Protein AF-T1DIX3-F1 (afdb_monomer_lite)

Foldseek 3Di:
DVVVVVVVVVVVVVLVVLQVCLQPPPPDPLVVVLVVDDPADPLQSNLSSCVVVLVLLSSLCSCCWQVVHVVVLVVSLVVQADCPDPSNLCSLVSNLLQLQDQDPDRPGPPGHTDPNSNHRDPVSNLVSLQVPLLSHDVVSNVVRDDPPDDPVSNVNSVVVNVVNVVVVVVVVVVVVVVVVVVVVVVVVVVCVVVVDDDDQDQCDAAPPPRDHDDPPWDWDQDPVRGIHTDDD

Organism: Anopheles aquasalis (NCBI:txid42839)

Structure (mmCIF, N/CA/C/O backbone):
data_AF-T1DIX3-F1
#
_entry.id   AF-T1DIX3-F1
#
loop_
_atom_site.group_PDB
_atom_site.id
_atom_site.type_symbol
_atom_site.label_atom_id
_atom_site.label_alt_id
_atom_site.label_comp_id
_atom_site.label_asym_id
_atom_site.label_entity_id
_atom_site.label_seq_id
_atom_site.pdbx_PDB_ins_code
_atom_site.Cartn_x
_atom_site.Cartn_y
_atom_site.Cartn_z
_atom_site.occupancy
_atom_site.B_iso_or_equiv
_atom_site.auth_seq_id
_atom_site.auth_comp_id
_atom_site.auth_asym_id
_atom_site.auth_atom_id
_atom_site.pdbx_PDB_model_num
ATOM 1 N N . LEU A 1 1 ? 40.672 -9.241 -18.980 1.00 54.91 1 LEU A N 1
ATOM 2 C CA . LEU A 1 1 ? 39.492 -10.132 -18.912 1.00 54.91 1 LEU A CA 1
ATOM 3 C C . LEU A 1 1 ? 39.204 -10.562 -17.473 1.00 54.91 1 LEU A C 1
ATOM 5 O O . LEU A 1 1 ? 38.155 -10.174 -16.985 1.00 54.91 1 LEU A O 1
ATOM 9 N N . GLU A 1 2 ? 40.114 -11.235 -16.752 1.00 57.16 2 GLU A N 1
ATOM 10 C CA . GLU A 1 2 ? 39.921 -11.541 -15.308 1.00 57.16 2 GLU A CA 1
ATOM 11 C C . GLU A 1 2 ? 39.769 -10.274 -14.442 1.00 57.16 2 GLU A C 1
ATOM 13 O O . GLU A 1 2 ? 38.816 -10.150 -13.682 1.00 57.16 2 GLU A O 1
ATOM 18 N N . ASN A 1 3 ? 40.605 -9.261 -14.684 1.00 71.44 3 ASN A N 1
ATOM 19 C CA . ASN A 1 3 ? 40.577 -7.978 -13.964 1.00 71.44 3 ASN A CA 1
ATOM 20 C C . ASN A 1 3 ? 39.286 -7.145 -14.206 1.00 71.44 3 ASN A C 1
ATOM 22 O O . ASN A 1 3 ? 38.912 -6.315 -13.385 1.00 71.44 3 ASN A O 1
ATOM 26 N N . ASP A 1 4 ? 38.564 -7.365 -15.315 1.00 69.75 4 ASP A N 1
ATOM 27 C CA . ASP A 1 4 ? 37.295 -6.659 -15.587 1.00 69.75 4 ASP A CA 1
ATOM 28 C C . ASP A 1 4 ? 36.100 -7.348 -14.917 1.00 69.75 4 ASP A C 1
ATOM 30 O O . ASP A 1 4 ? 35.151 -6.685 -14.493 1.00 69.75 4 ASP A O 1
ATOM 34 N N . ALA A 1 5 ? 36.149 -8.677 -14.791 1.00 78.62 5 ALA A N 1
ATOM 35 C CA . ALA A 1 5 ? 35.141 -9.446 -14.072 1.00 78.62 5 ALA A CA 1
ATOM 36 C C . ALA A 1 5 ? 35.210 -9.176 -12.560 1.00 78.62 5 ALA A C 1
ATOM 38 O O . ALA A 1 5 ? 34.170 -8.966 -11.933 1.00 78.62 5 ALA A O 1
ATOM 39 N N . GLU A 1 6 ? 36.420 -9.094 -12.000 1.00 80.88 6 GLU A N 1
ATOM 40 C CA . GLU A 1 6 ? 36.645 -8.740 -10.593 1.00 80.88 6 GLU A CA 1
ATOM 41 C C . GLU A 1 6 ? 36.155 -7.322 -10.279 1.00 80.88 6 GLU A C 1
ATOM 43 O O . GLU A 1 6 ? 35.346 -7.142 -9.371 1.00 80.88 6 GLU A O 1
ATOM 48 N N . LYS A 1 7 ? 36.514 -6.323 -11.098 1.00 80.44 7 LYS A N 1
ATOM 49 C CA . LYS A 1 7 ? 36.013 -4.945 -10.935 1.00 80.44 7 LYS A CA 1
ATOM 50 C C . LYS A 1 7 ? 34.492 -4.846 -11.026 1.00 80.44 7 LYS A C 1
ATOM 52 O O . LYS A 1 7 ? 33.873 -4.086 -10.282 1.00 80.44 7 LYS A O 1
ATOM 57 N N . LYS A 1 8 ? 33.865 -5.607 -11.929 1.00 81.50 8 LYS A N 1
ATOM 58 C CA . LYS A 1 8 ? 32.401 -5.641 -12.059 1.00 81.50 8 LYS A CA 1
ATOM 59 C C . LYS A 1 8 ? 31.741 -6.264 -10.827 1.00 81.50 8 LYS A C 1
ATOM 61 O O . LYS A 1 8 ? 30.701 -5.772 -10.389 1.00 81.50 8 LYS A O 1
ATOM 66 N N . ALA A 1 9 ? 32.345 -7.307 -10.260 1.00 83.88 9 ALA A N 1
ATOM 67 C CA . ALA A 1 9 ? 31.878 -7.921 -9.023 1.00 83.88 9 ALA A CA 1
ATOM 68 C C . ALA A 1 9 ? 32.016 -6.956 -7.835 1.00 83.88 9 ALA A C 1
ATOM 70 O O . ALA A 1 9 ? 31.051 -6.749 -7.100 1.00 83.88 9 ALA A O 1
ATOM 71 N N . GLU A 1 10 ? 33.163 -6.290 -7.690 1.00 87.06 10 GLU A N 1
ATOM 72 C CA . GLU A 1 10 ? 33.381 -5.279 -6.649 1.00 87.06 10 GLU A CA 1
ATOM 73 C C . GLU A 1 10 ? 32.372 -4.129 -6.749 1.00 87.06 10 GLU A C 1
ATOM 75 O O . GLU A 1 10 ? 31.742 -3.773 -5.748 1.00 87.06 10 GLU A O 1
ATOM 80 N N . LEU A 1 11 ? 32.142 -3.602 -7.956 1.00 85.06 11 LEU A N 1
ATOM 81 C CA . LEU A 1 11 ? 31.156 -2.550 -8.202 1.00 85.06 11 LEU A CA 1
ATOM 82 C C . LEU A 1 11 ? 29.735 -2.994 -7.829 1.00 85.06 11 LEU A C 1
ATOM 84 O O . LEU A 1 11 ? 28.992 -2.220 -7.225 1.00 85.06 11 LEU A O 1
ATOM 88 N N . ALA A 1 12 ? 29.364 -4.241 -8.136 1.00 85.56 12 ALA A N 1
ATOM 89 C CA . ALA A 1 12 ? 28.075 -4.799 -7.737 1.00 85.56 12 ALA A CA 1
ATOM 90 C C . ALA A 1 12 ? 27.943 -4.853 -6.206 1.00 85.56 12 ALA A C 1
ATOM 92 O O . ALA A 1 12 ? 26.942 -4.381 -5.665 1.00 85.56 12 ALA A O 1
ATOM 93 N N . THR A 1 13 ? 28.977 -5.320 -5.493 1.00 90.69 13 THR A N 1
ATOM 94 C CA . THR A 1 13 ? 28.950 -5.345 -4.018 1.00 90.69 13 THR A CA 1
ATOM 95 C C . THR A 1 13 ? 28.861 -3.945 -3.407 1.00 90.69 13 THR A C 1
ATOM 97 O O . THR A 1 13 ? 28.185 -3.745 -2.395 1.00 90.69 13 THR A O 1
ATOM 100 N N . LEU A 1 14 ? 29.524 -2.954 -4.012 1.00 88.81 14 LEU A N 1
ATOM 101 C CA . LEU A 1 14 ? 29.473 -1.570 -3.553 1.00 88.81 14 LEU A CA 1
ATOM 102 C C . LEU A 1 14 ? 28.088 -0.962 -3.791 1.00 88.81 14 LEU A C 1
ATOM 104 O O . LEU A 1 14 ? 27.555 -0.292 -2.905 1.00 88.81 14 LEU A O 1
ATOM 108 N N . ASN A 1 15 ? 27.480 -1.245 -4.945 1.00 86.81 15 ASN A N 1
ATOM 109 C CA . ASN A 1 15 ? 26.123 -0.817 -5.258 1.00 86.81 15 ASN A CA 1
ATOM 110 C C . ASN A 1 15 ? 25.110 -1.427 -4.276 1.00 86.81 15 ASN A C 1
ATOM 112 O O . ASN A 1 15 ? 24.290 -0.710 -3.714 1.00 86.81 15 ASN A O 1
ATOM 116 N N . GLU A 1 16 ? 25.213 -2.718 -3.957 1.00 89.12 16 GLU A N 1
ATOM 117 C CA . GLU A 1 16 ? 24.353 -3.345 -2.944 1.00 89.12 16 GLU A CA 1
ATOM 118 C C . GLU A 1 16 ? 24.495 -2.698 -1.560 1.00 89.12 16 GLU A C 1
ATOM 120 O O . GLU A 1 16 ? 23.495 -2.444 -0.879 1.00 89.12 16 GLU A O 1
ATOM 125 N N . LYS A 1 17 ? 25.731 -2.391 -1.139 1.00 90.62 17 LYS A N 1
ATOM 126 C CA . LYS A 1 17 ? 25.990 -1.675 0.120 1.00 90.62 17 LYS A CA 1
ATOM 127 C C . LYS A 1 17 ? 25.346 -0.289 0.111 1.00 90.62 17 LYS A C 1
ATOM 129 O O . LYS A 1 17 ? 24.721 0.087 1.104 1.00 90.62 17 LYS A O 1
ATOM 134 N N . LEU A 1 18 ? 25.456 0.440 -1.000 1.00 89.00 18 LEU A N 1
ATOM 135 C CA . LEU A 1 18 ? 24.827 1.747 -1.181 1.00 89.00 18 LEU A CA 1
ATOM 136 C C . LEU A 1 18 ? 23.299 1.649 -1.096 1.00 89.00 18 LEU A C 1
ATOM 138 O O . LEU A 1 18 ? 22.682 2.379 -0.323 1.00 89.00 18 LEU A O 1
ATOM 142 N N . LEU A 1 19 ? 22.682 0.727 -1.836 1.00 88.69 19 LEU A N 1
ATOM 143 C CA . LEU A 1 19 ? 21.231 0.527 -1.831 1.00 88.69 19 LEU A CA 1
ATOM 144 C C . LEU A 1 19 ? 20.722 0.166 -0.433 1.00 88.69 19 LEU A C 1
ATOM 146 O O . LEU A 1 19 ? 19.738 0.740 0.040 1.00 88.69 19 LEU A O 1
ATOM 150 N N . ARG A 1 20 ? 21.426 -0.730 0.271 1.00 88.62 20 ARG A N 1
ATOM 151 C CA . ARG A 1 20 ? 21.114 -1.084 1.661 1.00 88.62 20 ARG A CA 1
ATOM 152 C C . ARG A 1 20 ? 21.203 0.131 2.578 1.00 88.62 20 ARG A C 1
ATOM 154 O O . ARG A 1 20 ? 20.302 0.356 3.382 1.00 88.62 20 ARG A O 1
ATOM 161 N N . PHE A 1 21 ? 22.255 0.933 2.443 1.00 88.81 21 PHE A N 1
ATOM 162 C CA . PHE A 1 21 ? 22.402 2.160 3.218 1.00 88.81 21 PHE A CA 1
ATOM 163 C C . PHE A 1 21 ? 21.248 3.137 2.959 1.00 88.81 21 PHE A C 1
ATOM 165 O O . PHE A 1 21 ? 20.665 3.649 3.913 1.00 88.81 21 PHE A O 1
ATOM 172 N N . LEU A 1 22 ? 20.866 3.358 1.699 1.00 86.81 22 LEU A N 1
ATOM 173 C CA . LEU A 1 22 ? 19.791 4.286 1.338 1.00 86.81 22 LEU A CA 1
ATOM 174 C C . LEU A 1 22 ? 18.418 3.848 1.862 1.00 86.81 22 LEU A C 1
ATOM 176 O O . LEU A 1 22 ? 17.630 4.713 2.257 1.00 86.81 22 LEU A O 1
ATOM 180 N N . LYS A 1 23 ? 18.156 2.533 1.904 1.00 85.00 23 LYS A N 1
ATOM 181 C CA . LYS A 1 23 ? 16.931 1.957 2.479 1.00 85.00 23 LYS A CA 1
ATOM 182 C C . LYS A 1 23 ? 16.890 2.076 4.007 1.00 85.00 23 LYS A C 1
ATOM 184 O O . LYS A 1 23 ? 15.857 2.439 4.557 1.00 85.00 23 LYS A O 1
ATOM 189 N N . THR A 1 24 ? 17.997 1.802 4.701 1.00 85.38 24 THR A N 1
ATOM 190 C CA . THR A 1 24 ? 18.004 1.714 6.176 1.00 85.38 24 THR A CA 1
ATOM 191 C C . THR A 1 24 ? 18.296 3.050 6.870 1.00 85.38 24 THR A C 1
ATOM 193 O O . THR A 1 24 ? 17.852 3.288 7.995 1.00 85.38 24 THR A O 1
ATOM 196 N N . SER A 1 25 ? 19.065 3.939 6.240 1.00 85.25 25 SER A N 1
ATOM 197 C CA . SER A 1 25 ? 19.581 5.143 6.896 1.00 85.25 25 SER A CA 1
ATOM 198 C C . SER A 1 25 ? 18.538 6.258 7.000 1.00 85.25 25 SER A C 1
ATOM 200 O O . SER A 1 25 ? 18.120 6.843 5.998 1.00 85.25 25 SER A O 1
ATOM 202 N N . LYS A 1 26 ? 18.190 6.630 8.237 1.00 76.19 26 LYS A N 1
ATOM 203 C CA . LYS A 1 26 ? 17.285 7.751 8.558 1.00 76.19 26 LYS A CA 1
ATOM 204 C C . LYS A 1 26 ? 17.979 9.120 8.620 1.00 76.19 26 LYS A C 1
ATOM 206 O O . LYS A 1 26 ? 17.309 10.141 8.571 1.00 76.19 26 LYS A O 1
ATOM 211 N N . HIS A 1 27 ? 19.310 9.151 8.681 1.00 73.06 27 HIS A N 1
ATOM 212 C CA . HIS A 1 27 ? 20.104 10.367 8.933 1.00 73.06 27 HIS A CA 1
ATOM 213 C C . HIS A 1 27 ? 20.474 11.147 7.661 1.00 73.06 27 HIS A C 1
ATOM 215 O O . HIS A 1 27 ? 21.235 12.107 7.702 1.00 73.06 27 HIS A O 1
ATOM 221 N N . CYS A 1 28 ? 19.962 10.716 6.512 1.00 70.19 28 CYS A N 1
ATOM 222 C CA . CYS A 1 28 ? 20.271 11.294 5.214 1.00 70.19 28 CYS A CA 1
ATOM 223 C C . CYS A 1 28 ? 19.120 12.194 4.749 1.00 70.19 28 CYS A C 1
ATOM 225 O O . CYS A 1 28 ? 17.994 11.716 4.583 1.00 70.19 28 CYS A O 1
ATOM 227 N N . HIS A 1 29 ? 19.404 13.483 4.526 1.00 80.75 29 HIS A N 1
ATOM 228 C CA . HIS A 1 29 ? 18.450 14.436 3.954 1.00 80.75 29 HIS A CA 1
ATOM 229 C C . HIS A 1 29 ? 18.204 14.101 2.478 1.00 80.75 29 HIS A C 1
ATOM 231 O O . HIS A 1 29 ? 18.974 14.497 1.604 1.00 80.75 29 HIS A O 1
ATOM 237 N N . ALA A 1 30 ? 17.124 13.364 2.209 1.00 83.12 30 ALA A N 1
ATOM 238 C CA . ALA A 1 30 ? 16.807 12.828 0.885 1.00 83.12 30 ALA A CA 1
ATOM 239 C C . ALA A 1 30 ? 16.704 13.908 -0.211 1.0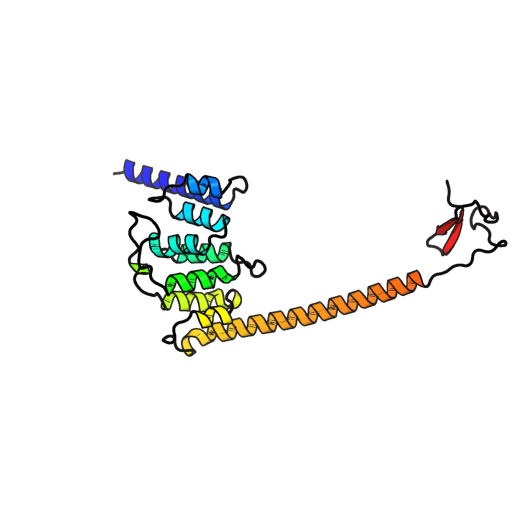0 83.12 30 ALA A C 1
ATOM 241 O O . ALA A 1 30 ? 17.081 13.649 -1.348 1.00 83.12 30 ALA A O 1
ATOM 242 N N . GLU A 1 31 ? 16.268 15.127 0.121 1.00 85.56 31 GLU A N 1
ATOM 243 C CA . GLU A 1 31 ? 16.188 16.236 -0.841 1.00 85.56 31 GLU A CA 1
ATOM 244 C C . GLU A 1 31 ? 17.563 16.706 -1.324 1.00 85.56 31 GLU A C 1
ATOM 246 O O . GLU A 1 31 ? 17.767 16.865 -2.526 1.00 85.56 31 GLU A O 1
ATOM 251 N N . LYS A 1 32 ? 18.517 16.881 -0.400 1.00 85.69 32 LYS A N 1
ATOM 252 C CA . LYS A 1 32 ? 19.888 17.298 -0.734 1.00 85.69 32 LYS A CA 1
ATOM 253 C C . LYS A 1 32 ? 20.591 16.223 -1.558 1.00 85.69 32 LYS A C 1
ATOM 255 O O . LYS A 1 32 ? 21.157 16.518 -2.603 1.00 85.69 32 LYS A O 1
ATOM 260 N N . LEU A 1 33 ? 20.455 14.967 -1.134 1.00 84.81 33 LEU A N 1
ATOM 261 C CA . LEU A 1 33 ? 21.037 13.821 -1.835 1.00 84.81 33 LEU A CA 1
ATOM 262 C C . LEU A 1 33 ? 20.487 13.660 -3.248 1.00 84.81 33 LEU A C 1
ATOM 264 O O . LEU A 1 33 ? 21.241 13.338 -4.156 1.00 84.81 33 LEU A O 1
ATOM 268 N N . LEU A 1 34 ? 19.187 13.896 -3.452 1.00 85.38 34 LEU A N 1
ATOM 269 C CA . LEU A 1 34 ? 18.595 13.836 -4.787 1.00 85.38 34 LEU A CA 1
ATOM 270 C C . LEU A 1 34 ? 19.170 14.912 -5.722 1.00 85.38 34 LEU A C 1
ATOM 272 O O . LEU A 1 34 ? 19.277 14.665 -6.923 1.00 85.38 34 LEU A O 1
ATOM 276 N N . GLY A 1 35 ? 19.514 16.085 -5.177 1.00 84.69 35 GLY A N 1
ATOM 277 C CA . 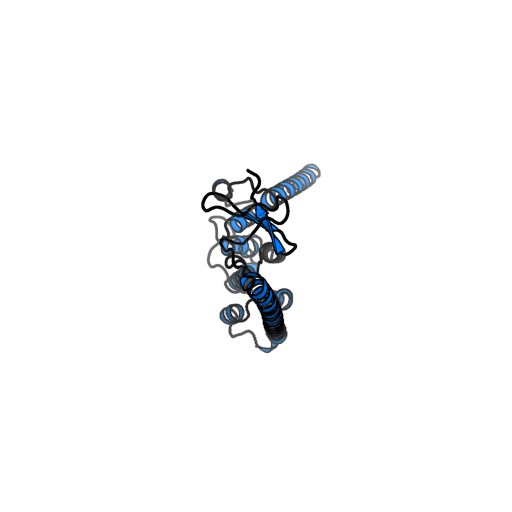GLY A 1 35 ? 20.144 17.178 -5.919 1.00 84.69 35 GLY A CA 1
ATOM 278 C C . GLY A 1 35 ? 21.577 16.868 -6.356 1.00 84.69 35 GLY A C 1
ATOM 279 O O . GLY A 1 35 ? 21.977 17.285 -7.438 1.00 84.69 35 GLY A O 1
ATOM 280 N N . GLU A 1 36 ? 22.320 16.107 -5.551 1.00 84.69 36 GLU A N 1
ATOM 281 C CA . GLU A 1 36 ? 23.698 15.686 -5.850 1.00 84.69 36 GLU A CA 1
ATOM 282 C C . GLU A 1 36 ? 23.769 14.409 -6.704 1.00 84.69 36 GLU A C 1
ATOM 284 O O . GLU A 1 36 ? 24.801 14.117 -7.308 1.00 84.69 36 GLU A O 1
ATOM 289 N N . PHE A 1 37 ? 22.682 13.634 -6.768 1.00 84.19 37 PHE A N 1
ATOM 290 C CA . PHE A 1 37 ? 22.651 12.369 -7.496 1.00 84.19 37 PHE A CA 1
ATOM 291 C C . PHE A 1 37 ? 22.661 12.569 -9.019 1.00 84.19 37 PHE A C 1
ATOM 293 O O . PHE A 1 37 ? 21.894 13.398 -9.526 1.00 84.19 37 PHE A O 1
ATOM 300 N N . PRO A 1 38 ? 23.429 11.755 -9.772 1.00 84.38 38 PRO A N 1
ATOM 301 C CA . PRO A 1 38 ? 23.447 11.827 -11.227 1.00 84.38 38 PRO A CA 1
ATOM 302 C C . PRO A 1 38 ? 22.065 11.542 -11.838 1.00 84.38 38 PRO A C 1
ATOM 304 O O . PRO A 1 38 ? 21.194 10.902 -11.234 1.00 84.38 38 PRO A O 1
ATOM 307 N N . TYR A 1 39 ? 21.872 12.047 -13.057 1.00 81.94 39 TYR A N 1
ATOM 308 C CA . TYR A 1 39 ? 20.668 11.834 -13.871 1.00 81.94 39 TYR A CA 1
ATOM 309 C C . TYR A 1 39 ? 20.862 10.761 -14.951 1.00 81.94 39 TYR A C 1
ATOM 311 O O . TYR A 1 39 ? 19.881 10.309 -15.532 1.00 81.94 39 TYR A O 1
ATOM 319 N N . THR A 1 40 ? 22.107 10.355 -15.202 1.00 81.88 40 THR A N 1
ATOM 320 C CA . THR A 1 40 ? 22.495 9.408 -16.258 1.00 81.88 40 THR A CA 1
ATOM 321 C C . THR A 1 40 ? 22.727 7.990 -15.745 1.00 81.88 40 THR A C 1
ATOM 323 O O . THR A 1 40 ? 22.645 7.056 -16.530 1.00 81.88 40 THR A O 1
ATOM 326 N N . ASP A 1 41 ? 22.979 7.824 -14.440 1.00 83.00 41 ASP A N 1
ATOM 327 C CA . ASP A 1 41 ? 23.387 6.560 -13.819 1.00 83.00 41 ASP A CA 1
ATOM 328 C C . ASP A 1 41 ? 22.713 6.348 -12.451 1.00 83.00 41 ASP A C 1
ATOM 330 O O . ASP A 1 41 ? 22.020 7.223 -11.927 1.00 83.00 41 ASP A O 1
ATOM 334 N N . LEU A 1 42 ? 22.936 5.174 -11.840 1.00 87.81 42 LEU A N 1
ATOM 335 C CA . LEU A 1 42 ? 22.468 4.817 -10.486 1.00 87.81 42 LEU A CA 1
ATOM 336 C C . LEU A 1 42 ? 20.951 4.995 -10.279 1.00 87.81 42 LEU A C 1
ATOM 338 O O . LEU A 1 42 ? 20.476 5.362 -9.199 1.00 87.81 42 LEU A O 1
ATOM 342 N N . PHE A 1 43 ? 20.177 4.690 -11.318 1.00 90.44 43 PHE A N 1
ATOM 343 C CA . PHE A 1 43 ? 18.726 4.863 -11.354 1.00 90.44 43 PHE A CA 1
ATOM 344 C C . PHE A 1 43 ? 17.988 4.188 -10.192 1.00 90.44 43 PHE A C 1
ATOM 346 O O . PHE A 1 43 ? 17.068 4.772 -9.627 1.00 90.44 43 PHE A O 1
ATOM 353 N N . GLU A 1 44 ? 18.414 2.993 -9.781 1.00 91.25 44 GLU A N 1
ATOM 354 C CA . GLU A 1 44 ? 17.795 2.271 -8.664 1.00 91.25 44 GLU A CA 1
ATOM 355 C C . GLU A 1 44 ? 17.943 3.024 -7.333 1.00 91.25 44 GLU A C 1
ATOM 357 O O . GLU A 1 44 ? 16.968 3.222 -6.607 1.00 91.25 44 GLU A O 1
ATOM 362 N N . ALA A 1 45 ? 19.144 3.523 -7.040 1.00 90.94 45 ALA A N 1
ATOM 363 C CA . ALA A 1 45 ? 19.392 4.338 -5.857 1.00 90.94 45 ALA A CA 1
ATOM 364 C C . ALA A 1 45 ? 18.584 5.647 -5.902 1.00 90.94 45 ALA A C 1
ATOM 366 O O . ALA A 1 45 ? 17.971 6.035 -4.904 1.00 90.94 45 ALA A O 1
ATOM 367 N N . ARG A 1 46 ? 18.497 6.285 -7.077 1.00 91.88 46 ARG A N 1
ATOM 368 C CA . ARG A 1 46 ? 17.666 7.478 -7.296 1.00 91.88 46 ARG A CA 1
ATOM 369 C C . ARG A 1 46 ? 16.180 7.204 -7.043 1.00 91.88 46 ARG A C 1
ATOM 371 O O . ARG A 1 46 ? 15.515 8.013 -6.394 1.00 91.88 46 ARG A O 1
ATOM 378 N N . ALA A 1 47 ? 15.664 6.067 -7.506 1.00 92.56 47 ALA A N 1
ATOM 379 C CA . ALA A 1 47 ? 14.279 5.659 -7.284 1.00 92.56 47 ALA A CA 1
ATOM 380 C C . ALA A 1 47 ? 13.978 5.454 -5.790 1.00 92.56 47 ALA A C 1
ATOM 382 O O . ALA A 1 47 ? 12.948 5.920 -5.302 1.00 92.56 47 ALA A O 1
ATOM 383 N N . ILE A 1 48 ? 14.906 4.856 -5.033 1.00 91.38 48 ILE A N 1
ATOM 384 C CA . ILE A 1 48 ? 14.780 4.709 -3.572 1.00 91.38 48 ILE A CA 1
ATOM 385 C C . ILE A 1 48 ? 14.714 6.079 -2.884 1.00 91.38 48 ILE A C 1
ATOM 387 O O . ILE A 1 48 ? 13.859 6.300 -2.024 1.00 91.38 48 ILE A O 1
ATOM 391 N N . ILE A 1 49 ? 15.575 7.025 -3.276 1.00 90.88 49 ILE A N 1
ATOM 392 C CA . ILE A 1 49 ? 15.574 8.387 -2.717 1.00 90.88 49 ILE A CA 1
ATOM 393 C C . ILE A 1 49 ? 14.249 9.101 -3.025 1.00 90.88 49 ILE A C 1
ATOM 395 O O . ILE A 1 49 ? 13.655 9.704 -2.131 1.00 90.88 49 ILE A O 1
ATOM 399 N N . LEU A 1 50 ? 13.749 9.002 -4.261 1.00 91.50 50 LEU A N 1
ATOM 400 C CA . LEU A 1 50 ? 12.443 9.549 -4.649 1.00 91.50 50 LEU A CA 1
ATOM 401 C C . LEU A 1 50 ? 11.300 8.929 -3.843 1.00 91.50 50 LEU A C 1
ATOM 403 O O . LEU A 1 50 ? 10.390 9.645 -3.425 1.00 91.50 50 LEU A O 1
ATOM 407 N N . GLY A 1 51 ? 11.372 7.626 -3.570 1.00 90.94 51 GLY A N 1
ATOM 408 C CA . GLY A 1 51 ? 10.395 6.937 -2.742 1.00 90.94 51 GLY A CA 1
ATOM 409 C C . GLY A 1 51 ? 10.344 7.449 -1.306 1.00 90.94 51 GLY A C 1
ATOM 410 O O . GLY A 1 51 ? 9.257 7.650 -0.774 1.00 90.94 51 GLY A O 1
ATOM 411 N N . ARG A 1 52 ? 11.500 7.765 -0.713 1.00 89.06 52 ARG A N 1
ATOM 412 C CA . ARG A 1 52 ? 11.579 8.394 0.618 1.00 89.06 52 ARG A CA 1
ATOM 413 C C . ARG A 1 52 ? 10.982 9.800 0.668 1.00 89.06 52 ARG A C 1
ATOM 415 O O . ARG A 1 52 ? 10.617 10.262 1.741 1.00 89.06 52 ARG A O 1
ATOM 422 N N . LEU A 1 53 ? 10.902 10.480 -0.473 1.00 89.94 53 LEU A N 1
ATOM 423 C CA . LEU A 1 53 ? 10.254 11.785 -0.619 1.00 89.94 53 LEU A CA 1
ATOM 424 C C . LEU A 1 53 ? 8.766 11.666 -0.989 1.00 89.94 53 LEU A C 1
ATOM 426 O O . LEU A 1 53 ? 8.181 12.651 -1.433 1.00 89.94 53 LEU A O 1
ATOM 430 N N . ALA A 1 54 ? 8.183 10.466 -0.889 1.00 90.25 54 ALA A N 1
ATOM 431 C CA . ALA A 1 54 ? 6.825 10.143 -1.331 1.00 90.25 54 ALA A CA 1
ATOM 432 C C . ALA A 1 54 ? 6.544 10.478 -2.814 1.00 90.25 54 ALA A C 1
ATOM 434 O O . ALA A 1 54 ? 5.399 10.611 -3.243 1.00 90.25 54 ALA A O 1
ATOM 435 N N . LYS A 1 55 ? 7.590 10.582 -3.647 1.00 93.12 55 LYS A N 1
ATOM 436 C CA . LYS A 1 55 ? 7.477 10.793 -5.101 1.00 93.12 55 LYS A CA 1
ATOM 437 C C . LYS A 1 55 ? 7.358 9.443 -5.814 1.00 93.12 55 LYS A C 1
ATOM 439 O O . LYS A 1 55 ? 8.179 9.114 -6.673 1.00 93.12 55 LYS A O 1
ATOM 444 N N . HIS A 1 56 ? 6.345 8.663 -5.431 1.00 94.56 56 HIS A N 1
ATOM 445 C CA . HIS A 1 56 ? 6.147 7.270 -5.853 1.00 94.56 56 HIS A CA 1
ATOM 446 C C . HIS A 1 56 ? 6.031 7.115 -7.368 1.00 94.56 56 HIS A C 1
ATOM 448 O O . HIS A 1 56 ? 6.668 6.238 -7.940 1.00 94.56 56 HIS A O 1
ATOM 454 N N . GLU A 1 57 ? 5.294 8.008 -8.030 1.00 93.44 57 GLU A N 1
ATOM 455 C CA . GLU A 1 57 ? 5.134 7.997 -9.487 1.00 93.44 57 GLU A CA 1
ATOM 456 C C . GLU A 1 57 ? 6.485 8.075 -10.209 1.00 93.44 57 GLU A C 1
ATOM 458 O O . GLU A 1 57 ? 6.773 7.265 -11.085 1.00 93.44 57 GLU A O 1
ATOM 463 N N . LYS A 1 58 ? 7.366 8.989 -9.784 1.00 92.94 58 LYS A N 1
ATOM 464 C CA . LYS A 1 58 ? 8.701 9.144 -10.380 1.00 92.94 58 LYS A CA 1
ATOM 465 C C . LYS A 1 58 ? 9.603 7.951 -10.075 1.00 92.94 58 LYS A C 1
ATOM 467 O O . LYS A 1 58 ? 10.360 7.531 -10.943 1.00 92.94 58 LYS A O 1
ATOM 472 N N . ALA A 1 59 ? 9.533 7.407 -8.860 1.00 94.69 59 ALA A N 1
ATOM 473 C CA . ALA A 1 59 ? 10.298 6.220 -8.486 1.00 94.69 59 ALA A CA 1
ATOM 474 C C . ALA A 1 59 ? 9.895 5.003 -9.338 1.00 94.69 59 ALA A C 1
ATOM 476 O O . ALA A 1 59 ? 10.750 4.343 -9.925 1.00 94.69 59 ALA A O 1
ATOM 477 N N . LEU A 1 60 ? 8.592 4.752 -9.467 1.00 95.19 60 LEU A N 1
ATOM 478 C CA . LEU A 1 60 ? 8.041 3.664 -10.275 1.00 95.19 60 LEU A CA 1
ATOM 479 C C . LEU A 1 60 ? 8.306 3.862 -11.772 1.00 95.19 60 LEU A C 1
ATOM 481 O O . LEU A 1 60 ? 8.637 2.899 -12.460 1.00 95.19 60 LEU A O 1
ATOM 485 N N . ALA A 1 61 ? 8.244 5.102 -12.267 1.00 93.44 61 ALA A N 1
ATOM 486 C CA . ALA A 1 61 ? 8.605 5.424 -13.644 1.00 93.44 61 ALA A CA 1
ATOM 487 C C . ALA A 1 61 ? 10.062 5.048 -13.940 1.00 93.44 61 ALA A C 1
ATOM 489 O O . ALA A 1 61 ? 10.336 4.477 -14.987 1.00 93.44 61 ALA A O 1
ATOM 490 N N . ILE A 1 62 ? 10.994 5.263 -13.008 1.00 93.06 62 ILE A N 1
ATOM 491 C CA . ILE A 1 62 ? 12.384 4.819 -13.185 1.00 93.06 62 ILE A CA 1
ATOM 492 C C . ILE A 1 62 ? 12.474 3.289 -13.301 1.00 93.06 62 ILE A C 1
ATOM 494 O O . ILE A 1 62 ? 13.119 2.786 -14.223 1.00 93.06 62 ILE A O 1
ATOM 498 N N . PHE A 1 63 ? 11.813 2.543 -12.411 1.00 94.38 63 PHE A N 1
ATOM 499 C CA . PHE A 1 63 ? 11.841 1.075 -12.448 1.00 94.38 63 PHE A CA 1
ATOM 500 C C . PHE A 1 63 ? 11.238 0.503 -13.738 1.00 94.38 63 PHE A C 1
ATOM 502 O O . PHE A 1 63 ? 11.794 -0.422 -14.327 1.00 94.38 63 PHE A O 1
ATOM 509 N N . VAL A 1 64 ? 10.129 1.076 -14.206 1.00 93.94 64 VAL A N 1
ATOM 510 C CA . VAL A 1 64 ? 9.388 0.577 -15.372 1.00 93.94 64 VAL A CA 1
ATOM 511 C C . VAL A 1 64 ? 9.968 1.094 -16.689 1.00 93.94 64 VAL A C 1
ATOM 513 O O . VAL A 1 64 ? 10.191 0.313 -17.611 1.00 93.94 64 VAL A O 1
ATOM 516 N N . GLN A 1 65 ? 10.200 2.403 -16.793 1.00 92.50 65 GLN A N 1
ATOM 517 C CA . GLN A 1 65 ? 10.501 3.082 -18.055 1.00 92.50 65 GLN A CA 1
ATOM 518 C C . GLN A 1 65 ? 11.996 3.120 -18.377 1.00 92.50 65 GLN A C 1
ATOM 520 O O . GLN A 1 65 ? 12.351 3.105 -19.551 1.00 92.50 65 GLN A O 1
ATOM 525 N N . ILE A 1 66 ? 12.870 3.156 -17.364 1.00 90.88 66 ILE A N 1
ATOM 526 C CA . ILE A 1 66 ? 14.330 3.183 -17.562 1.00 90.88 66 ILE A CA 1
ATOM 527 C C . ILE A 1 66 ? 14.921 1.788 -17.362 1.00 90.88 66 ILE A C 1
ATOM 529 O O . ILE A 1 66 ? 15.609 1.274 -18.238 1.00 90.88 66 ILE A O 1
ATOM 533 N N . LEU A 1 67 ? 14.647 1.161 -16.213 1.00 91.06 67 LEU A N 1
ATOM 534 C CA . LEU A 1 67 ? 15.244 -0.132 -15.866 1.00 91.06 67 LEU A CA 1
ATOM 535 C C . LEU A 1 67 ? 14.531 -1.321 -16.525 1.00 91.06 67 LEU A C 1
ATOM 537 O O . LEU A 1 67 ? 15.154 -2.358 -16.728 1.00 91.06 67 LEU A O 1
ATOM 541 N N . GLY A 1 68 ? 13.239 -1.193 -16.850 1.00 90.62 68 GLY A N 1
ATOM 542 C CA . GLY A 1 68 ? 12.442 -2.295 -17.399 1.00 90.62 68 GLY A CA 1
ATOM 543 C C . GLY A 1 68 ? 12.256 -3.477 -16.437 1.00 90.62 68 GLY A C 1
ATOM 544 O O . GLY A 1 68 ? 11.919 -4.578 -16.882 1.00 90.62 68 GLY A O 1
ATOM 545 N N . ASP A 1 69 ? 12.488 -3.255 -15.139 1.00 93.19 69 ASP A N 1
ATOM 546 C CA . ASP A 1 69 ? 12.496 -4.271 -14.087 1.00 93.19 69 ASP A CA 1
ATOM 547 C C . ASP A 1 69 ? 11.210 -4.167 -13.258 1.00 93.19 69 ASP A C 1
ATOM 549 O O . ASP A 1 69 ? 11.086 -3.390 -12.305 1.00 93.19 69 ASP A O 1
ATOM 553 N N . TYR A 1 70 ? 10.211 -4.941 -13.676 1.00 93.38 70 TYR A N 1
ATOM 554 C CA . TYR A 1 70 ? 8.899 -4.955 -13.037 1.00 93.38 70 TYR A CA 1
ATOM 555 C C . TYR A 1 70 ? 8.920 -5.638 -11.673 1.00 93.38 70 TYR A C 1
ATOM 557 O O . TYR A 1 70 ? 8.117 -5.290 -10.810 1.00 93.38 70 TYR A O 1
ATOM 565 N N . ASP A 1 71 ? 9.845 -6.569 -11.454 1.00 93.88 71 ASP A N 1
ATOM 566 C CA . ASP A 1 71 ? 9.941 -7.294 -10.193 1.00 93.88 71 ASP A CA 1
ATOM 567 C C . ASP A 1 71 ? 10.477 -6.363 -9.098 1.00 93.88 71 ASP A C 1
ATOM 569 O O . ASP A 1 71 ? 9.933 -6.327 -7.992 1.00 93.88 71 ASP A O 1
ATOM 573 N N . LYS A 1 72 ? 11.446 -5.494 -9.423 1.00 93.56 72 LYS A N 1
ATOM 574 C CA . LYS A 1 72 ? 11.863 -4.408 -8.519 1.00 93.56 72 LYS A CA 1
ATOM 575 C C . LYS A 1 72 ? 10.766 -3.375 -8.283 1.00 93.56 72 LYS A C 1
ATOM 577 O O . LYS A 1 72 ? 10.625 -2.903 -7.154 1.00 93.56 72 LYS A O 1
ATOM 582 N N . ALA A 1 73 ? 9.974 -3.037 -9.303 1.00 95.62 73 ALA A N 1
ATOM 583 C CA . ALA A 1 73 ? 8.824 -2.148 -9.128 1.00 95.62 73 ALA A CA 1
ATOM 584 C C . ALA A 1 73 ? 7.791 -2.743 -8.151 1.00 95.62 73 ALA A C 1
ATOM 586 O O . ALA A 1 73 ? 7.286 -2.038 -7.278 1.00 95.62 73 ALA A O 1
ATOM 587 N N . LEU A 1 74 ? 7.528 -4.052 -8.238 1.00 95.50 74 LEU A N 1
ATOM 588 C CA . LEU A 1 74 ? 6.647 -4.757 -7.305 1.00 95.50 74 LEU A CA 1
ATOM 589 C C . LEU A 1 74 ? 7.235 -4.870 -5.903 1.00 95.50 74 LEU A C 1
ATOM 591 O O . LEU A 1 74 ? 6.512 -4.682 -4.926 1.00 95.50 74 LEU A O 1
ATOM 595 N N . ALA A 1 75 ? 8.533 -5.151 -5.781 1.00 95.06 75 ALA A N 1
ATOM 596 C CA . ALA A 1 75 ? 9.215 -5.146 -4.491 1.00 95.06 75 ALA A CA 1
ATOM 597 C C . ALA A 1 75 ? 9.087 -3.770 -3.821 1.00 95.06 75 ALA A C 1
ATOM 599 O O . ALA A 1 75 ? 8.735 -3.680 -2.649 1.00 95.06 75 ALA A O 1
ATOM 600 N N . TYR A 1 76 ? 9.255 -2.694 -4.592 1.00 95.06 76 TYR A N 1
ATOM 601 C CA . TYR A 1 76 ? 9.042 -1.333 -4.117 1.00 95.06 76 TYR A CA 1
ATOM 602 C C . TYR A 1 76 ? 7.598 -1.087 -3.644 1.00 95.06 76 TYR A C 1
ATOM 604 O O . TYR A 1 76 ? 7.402 -0.533 -2.560 1.00 95.06 76 TYR A O 1
ATOM 612 N N . CYS A 1 77 ? 6.585 -1.514 -4.407 1.00 95.81 77 CYS A N 1
ATOM 613 C CA . CYS A 1 77 ? 5.186 -1.417 -3.979 1.00 95.81 77 CYS A CA 1
ATOM 614 C C . CYS A 1 77 ? 4.917 -2.222 -2.700 1.00 95.81 77 CYS A C 1
ATOM 616 O O . CYS A 1 77 ? 4.195 -1.745 -1.832 1.00 95.81 77 CYS A O 1
ATOM 618 N N . ASN A 1 78 ? 5.499 -3.414 -2.553 1.00 94.81 78 ASN A N 1
ATOM 619 C CA . ASN A 1 78 ? 5.349 -4.237 -1.351 1.00 94.81 78 ASN A CA 1
ATOM 620 C C . ASN A 1 78 ? 5.990 -3.597 -0.116 1.00 94.81 78 ASN A C 1
ATOM 622 O O . ASN A 1 78 ? 5.365 -3.611 0.941 1.00 94.81 78 ASN A O 1
ATOM 626 N N . ASP A 1 79 ? 7.185 -3.022 -0.265 1.00 93.06 79 ASP A N 1
ATOM 627 C CA . ASP A 1 79 ? 7.912 -2.352 0.819 1.00 93.06 79 ASP A CA 1
ATOM 628 C C . ASP A 1 79 ? 7.238 -1.036 1.244 1.00 93.06 79 ASP A C 1
ATOM 630 O O . ASP A 1 79 ? 7.356 -0.621 2.395 1.00 93.06 79 ASP A O 1
ATOM 634 N N . THR A 1 80 ? 6.568 -0.358 0.307 1.00 93.25 80 THR A N 1
ATOM 635 C CA . THR A 1 80 ? 6.019 0.991 0.522 1.00 93.25 80 THR A CA 1
ATOM 636 C C . THR A 1 80 ? 4.538 0.985 0.889 1.00 93.25 80 THR A C 1
ATOM 638 O O . THR A 1 80 ? 4.089 1.916 1.542 1.00 93.25 80 THR A O 1
ATOM 641 N N . TYR A 1 81 ? 3.768 -0.014 0.453 1.00 95.44 81 TYR A N 1
ATOM 642 C CA . TYR A 1 81 ? 2.318 -0.033 0.640 1.00 95.44 81 TYR A CA 1
ATOM 643 C C . TYR A 1 81 ? 1.920 -0.035 2.117 1.00 95.44 81 TYR A C 1
ATOM 645 O O . TYR A 1 81 ? 2.299 -0.928 2.876 1.00 95.44 81 TYR A O 1
ATOM 653 N N . ASP A 1 82 ? 1.056 0.910 2.469 1.00 93.19 82 ASP A N 1
ATOM 654 C CA . ASP A 1 82 ? 0.374 0.978 3.753 1.00 93.19 82 ASP A CA 1
ATOM 655 C C . ASP A 1 82 ? -1.076 1.418 3.508 1.00 93.19 82 ASP A C 1
ATOM 657 O O . ASP A 1 82 ? -1.340 2.393 2.805 1.00 93.19 82 ASP A O 1
ATOM 661 N N . GLU A 1 83 ? -2.025 0.666 4.060 1.00 89.25 83 GLU A N 1
ATOM 662 C CA . GLU A 1 83 ? -3.458 0.928 3.916 1.00 89.25 83 GLU A CA 1
ATOM 663 C C . GLU A 1 83 ? -3.920 2.150 4.727 1.00 89.25 83 GLU A C 1
ATOM 665 O O . GLU A 1 83 ? -4.948 2.752 4.410 1.00 89.25 83 GLU A O 1
ATOM 670 N N . HIS A 1 84 ? -3.189 2.509 5.784 1.00 88.50 84 HIS A N 1
ATOM 671 C CA . HIS A 1 84 ? -3.539 3.606 6.685 1.00 88.50 84 HIS A CA 1
ATOM 672 C C . HIS A 1 84 ? -2.914 4.943 6.280 1.00 88.50 84 HIS A C 1
ATOM 674 O O . HIS A 1 84 ? -3.397 5.986 6.723 1.00 88.50 84 HIS A O 1
ATOM 680 N N . GLU A 1 85 ? -1.901 4.925 5.413 1.00 91.06 85 GLU A N 1
ATOM 681 C CA . GLU A 1 85 ? -1.210 6.120 4.933 1.00 91.06 85 GLU A CA 1
ATOM 682 C C . GLU A 1 85 ? -1.703 6.521 3.529 1.00 91.06 85 GLU A C 1
ATOM 684 O O . GLU A 1 85 ? -1.425 5.820 2.549 1.00 91.06 85 GLU A O 1
ATOM 689 N N . PRO A 1 86 ? -2.384 7.675 3.372 1.00 87.31 86 PRO A N 1
ATOM 690 C CA . PRO A 1 86 ? -2.948 8.107 2.087 1.00 87.31 86 PRO A CA 1
ATOM 691 C C . PRO A 1 86 ? -1.921 8.269 0.959 1.00 87.31 86 PRO A C 1
ATOM 693 O O . PRO A 1 86 ? -2.258 8.160 -0.216 1.00 87.31 86 PRO A O 1
ATOM 696 N N . LEU A 1 87 ? -0.661 8.548 1.302 1.00 88.12 87 LEU A N 1
ATOM 697 C CA . LEU A 1 87 ? 0.434 8.685 0.334 1.00 88.12 87 LEU A CA 1
ATOM 698 C C . LEU A 1 87 ? 0.904 7.330 -0.216 1.00 88.12 87 LEU A C 1
ATOM 700 O O . LEU A 1 87 ? 1.519 7.278 -1.280 1.00 88.12 87 LEU A O 1
ATOM 704 N N . HIS A 1 88 ? 0.623 6.241 0.500 1.00 89.94 88 HIS A N 1
ATOM 705 C CA . HIS A 1 88 ? 1.185 4.918 0.250 1.00 89.94 88 HIS A CA 1
ATOM 706 C C . HIS A 1 88 ? 0.137 3.875 -0.162 1.00 89.94 88 HIS A C 1
ATOM 708 O O . HIS A 1 88 ? 0.498 2.848 -0.737 1.00 89.94 88 HIS A O 1
ATOM 714 N N . CYS A 1 89 ? -1.153 4.139 0.054 1.00 89.50 89 CYS A N 1
ATOM 715 C CA . CYS A 1 89 ? -2.223 3.193 -0.266 1.00 89.50 89 CYS A CA 1
ATOM 716 C C . CYS A 1 89 ? -2.429 2.975 -1.779 1.00 89.50 89 CYS A C 1
ATOM 718 O O . CYS A 1 89 ? -2.863 1.904 -2.193 1.00 89.50 89 CYS A O 1
ATOM 720 N N . ASP A 1 90 ? -2.062 3.948 -2.622 1.00 91.75 90 ASP A N 1
ATOM 721 C CA . ASP A 1 90 ? -2.300 3.909 -4.075 1.00 91.75 90 ASP A CA 1
ATOM 722 C C . ASP A 1 90 ? -1.055 3.533 -4.908 1.00 91.75 90 ASP A C 1
ATOM 724 O O . ASP A 1 90 ? -1.047 3.678 -6.137 1.00 91.75 90 ASP A O 1
ATOM 728 N N . VAL A 1 91 ? 0.018 3.024 -4.287 1.00 95.62 91 VAL A N 1
ATOM 729 C CA . VAL A 1 91 ? 1.274 2.704 -5.003 1.00 95.62 91 VAL A CA 1
ATOM 730 C C . VAL A 1 91 ? 1.094 1.648 -6.098 1.00 95.62 91 VAL A C 1
ATOM 732 O O . VAL A 1 91 ? 1.676 1.787 -7.173 1.00 95.62 91 VAL A O 1
ATOM 735 N N . TYR A 1 92 ? 0.248 0.634 -5.883 1.00 96.25 92 TYR A N 1
ATOM 736 C CA . TYR A 1 92 ? -0.059 -0.377 -6.905 1.00 96.25 92 TYR A CA 1
ATOM 737 C C . TYR A 1 92 ? -0.852 0.209 -8.072 1.00 96.25 92 TYR A C 1
ATOM 739 O O . TYR A 1 92 ? -0.538 -0.056 -9.229 1.00 96.25 92 TYR A O 1
ATOM 747 N N . VAL A 1 93 ? -1.842 1.054 -7.779 1.00 95.62 93 VAL A N 1
ATOM 748 C CA . VAL A 1 93 ? -2.639 1.749 -8.801 1.00 95.62 93 VAL A CA 1
ATOM 749 C C . VAL A 1 93 ? -1.739 2.676 -9.620 1.00 95.62 93 VAL A C 1
ATOM 751 O O . VAL A 1 93 ? -1.867 2.756 -10.839 1.00 95.62 93 VAL A O 1
ATOM 754 N N . THR A 1 94 ? -0.776 3.330 -8.970 1.00 95.44 94 THR A N 1
ATOM 755 C CA . THR A 1 94 ? 0.235 4.164 -9.632 1.00 95.44 94 THR A CA 1
ATOM 756 C C . THR A 1 94 ? 1.113 3.335 -10.572 1.00 95.44 94 THR A C 1
ATOM 758 O O . THR A 1 94 ? 1.300 3.722 -11.723 1.00 95.44 94 THR A O 1
ATOM 761 N N . LEU A 1 95 ? 1.591 2.165 -10.133 1.00 96.38 95 LEU A N 1
ATOM 762 C CA . LEU A 1 95 ? 2.340 1.240 -10.990 1.00 96.38 95 LEU A CA 1
ATOM 763 C C . LEU A 1 95 ? 1.503 0.785 -12.195 1.00 96.38 95 LEU A C 1
ATOM 765 O O . LEU A 1 95 ? 1.981 0.828 -13.327 1.00 96.38 95 LEU A O 1
ATOM 769 N N . MET A 1 96 ? 0.239 0.412 -11.978 1.00 95.88 96 MET A N 1
ATOM 770 C CA . MET A 1 96 ? -0.672 0.026 -13.058 1.00 95.88 96 MET A CA 1
ATOM 771 C C . MET A 1 96 ? -0.863 1.155 -14.078 1.00 95.88 96 MET A C 1
ATOM 773 O O . MET A 1 96 ? -0.778 0.904 -15.277 1.00 95.88 96 MET A O 1
ATOM 777 N N . LYS A 1 97 ? -1.056 2.405 -13.632 1.00 95.00 97 LYS A N 1
ATOM 778 C CA . LYS A 1 97 ? -1.161 3.569 -14.532 1.00 95.00 97 LYS A CA 1
ATOM 779 C C . LYS A 1 97 ? 0.076 3.719 -15.416 1.00 95.00 97 LYS A C 1
ATOM 781 O O . LYS A 1 97 ? -0.067 3.940 -16.616 1.00 95.00 97 LYS A O 1
ATOM 786 N N . ILE A 1 98 ? 1.270 3.566 -14.841 1.00 94.12 98 ILE A N 1
ATOM 787 C CA . ILE A 1 98 ? 2.544 3.667 -15.570 1.00 94.12 98 ILE A CA 1
ATOM 788 C C . ILE A 1 98 ? 2.684 2.530 -16.594 1.00 94.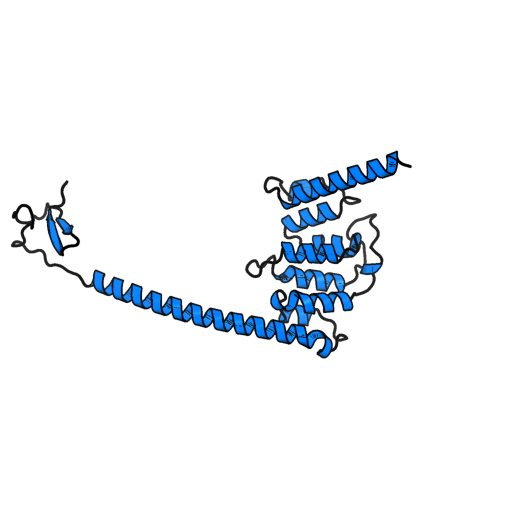12 98 ILE A C 1
ATOM 790 O O . ILE A 1 98 ? 3.161 2.764 -17.699 1.00 94.12 98 ILE A O 1
ATOM 794 N N . LEU A 1 99 ? 2.243 1.314 -16.260 1.00 94.06 99 LEU A N 1
ATOM 795 C CA . LEU A 1 99 ? 2.270 0.167 -17.178 1.00 94.06 99 LEU A CA 1
ATOM 796 C C . LEU A 1 99 ? 1.251 0.280 -18.322 1.00 94.06 99 LEU A C 1
ATOM 798 O O . LEU A 1 99 ? 1.481 -0.266 -19.398 1.00 94.06 99 LEU A O 1
ATOM 802 N N . LEU A 1 100 ? 0.127 0.962 -18.093 1.00 93.00 100 LEU A N 1
ATOM 803 C CA . LEU A 1 100 ? -0.922 1.182 -19.095 1.00 93.00 100 LEU A CA 1
ATOM 804 C C . LEU A 1 100 ? -0.666 2.415 -19.972 1.00 93.00 100 LEU A C 1
ATOM 806 O O . LEU A 1 100 ? -1.200 2.491 -21.077 1.00 93.00 100 LEU A O 1
ATOM 810 N N . THR A 1 101 ? 0.141 3.364 -19.492 1.00 90.88 101 THR A N 1
ATOM 811 C CA . THR A 1 101 ? 0.391 4.652 -20.153 1.00 90.88 101 THR A CA 1
ATOM 812 C C . THR A 1 101 ? 1.853 4.733 -20.598 1.00 90.88 101 THR A C 1
ATOM 814 O O . THR A 1 101 ? 2.704 5.170 -19.816 1.00 90.88 101 THR A O 1
ATOM 817 N N . PRO A 1 102 ? 2.182 4.309 -21.832 1.00 86.44 102 PRO A N 1
ATOM 818 C CA . PRO A 1 102 ? 3.554 4.349 -22.320 1.00 86.44 102 PRO A CA 1
ATOM 819 C C . PRO A 1 102 ? 4.062 5.802 -22.380 1.00 86.44 102 PRO A C 1
ATOM 821 O O . PRO A 1 102 ? 3.326 6.696 -22.815 1.00 86.44 102 PRO A O 1
ATOM 824 N N . PRO A 1 103 ? 5.305 6.076 -21.947 1.00 85.75 103 PRO A N 1
ATOM 825 C CA . PRO A 1 103 ? 5.861 7.423 -21.957 1.00 85.75 103 PRO A CA 1
ATOM 826 C C . PRO A 1 103 ? 6.134 7.908 -23.385 1.00 85.75 103 PRO A C 1
ATOM 828 O O . PRO A 1 103 ? 6.711 7.196 -24.202 1.00 85.75 103 PRO A O 1
ATOM 831 N N . THR A 1 104 ? 5.775 9.160 -23.674 1.00 77.75 104 THR A N 1
ATOM 832 C CA . THR A 1 104 ? 6.077 9.814 -24.963 1.00 77.75 104 THR A CA 1
ATOM 833 C C . THR A 1 104 ? 7.521 10.324 -25.039 1.00 77.75 104 THR A C 1
ATOM 835 O O . THR A 1 104 ? 8.075 10.461 -26.125 1.00 77.75 104 THR A O 1
ATOM 838 N N . ALA A 1 105 ? 8.137 10.605 -23.889 1.00 79.25 105 ALA A N 1
ATOM 839 C CA . ALA A 1 105 ? 9.503 11.102 -23.770 1.00 79.25 105 ALA A CA 1
ATOM 840 C C . ALA A 1 105 ? 10.178 10.496 -22.528 1.00 79.25 105 ALA A C 1
ATOM 842 O O . ALA A 1 105 ? 9.481 10.170 -21.561 1.00 79.25 105 ALA A O 1
ATOM 843 N N . PRO A 1 106 ? 11.514 10.342 -22.527 1.00 76.88 106 PRO A N 1
ATOM 844 C CA . PRO A 1 106 ? 12.226 9.868 -21.352 1.00 76.88 106 PRO A CA 1
ATOM 845 C C . PRO A 1 106 ? 12.101 10.864 -20.188 1.00 76.88 106 PRO A C 1
ATOM 847 O O . PRO A 1 106 ? 12.068 12.077 -20.407 1.00 76.88 106 PRO A O 1
ATOM 850 N N . PRO A 1 107 ? 12.069 10.378 -18.935 1.00 73.50 107 PRO A N 1
ATOM 851 C CA . PRO A 1 107 ? 11.970 11.236 -17.752 1.00 73.50 107 PRO A CA 1
ATOM 852 C C . PRO A 1 107 ? 13.208 12.124 -17.529 1.00 73.50 107 PRO A C 1
ATOM 854 O O . PRO A 1 107 ? 13.127 13.096 -16.777 1.00 73.50 107 PRO A O 1
ATOM 857 N N . TYR A 1 108 ? 14.339 11.801 -18.166 1.00 79.62 108 TYR A N 1
ATOM 858 C CA . TYR A 1 108 ? 15.602 12.536 -18.092 1.00 79.62 108 TYR A CA 1
ATOM 859 C C . TYR A 1 108 ? 16.186 12.738 -19.496 1.00 79.62 108 TYR A C 1
ATOM 861 O O . TYR A 1 108 ? 16.033 11.871 -20.359 1.00 79.62 108 TYR A O 1
ATOM 869 N N . SER A 1 109 ? 16.852 13.876 -19.724 1.00 73.62 109 SER A N 1
ATOM 870 C CA . SER A 1 109 ? 17.604 14.124 -20.959 1.00 73.62 109 SER A CA 1
ATOM 871 C C . SER A 1 109 ? 18.728 13.095 -21.100 1.00 73.62 109 SER A C 1
ATOM 873 O O . SER A 1 109 ? 19.330 12.699 -20.105 1.00 73.62 109 SER A O 1
ATOM 875 N N . ASP A 1 110 ? 18.985 12.648 -22.329 1.00 76.81 110 ASP A N 1
ATOM 876 C CA . ASP A 1 110 ? 20.069 11.714 -22.679 1.00 76.81 110 ASP A CA 1
ATOM 877 C C . ASP A 1 110 ? 19.933 10.277 -22.138 1.00 76.81 110 ASP A C 1
ATOM 879 O O . ASP A 1 110 ? 20.849 9.468 -22.281 1.00 76.81 110 ASP A O 1
ATOM 883 N N . VAL A 1 111 ? 18.771 9.914 -21.583 1.00 82.31 111 VAL A N 1
ATOM 884 C CA . VAL A 1 111 ? 18.460 8.540 -21.159 1.00 82.31 111 VAL A CA 1
ATOM 885 C C . VAL A 1 111 ? 17.477 7.902 -22.135 1.00 82.31 111 VAL A C 1
ATOM 887 O O . VAL A 1 111 ? 16.427 8.465 -22.439 1.00 82.31 111 VAL A O 1
ATOM 890 N N . GLN A 1 112 ? 17.803 6.707 -22.629 1.00 83.19 112 GLN A N 1
ATOM 891 C CA . GLN A 1 112 ? 16.914 5.953 -23.515 1.00 83.19 112 GLN A CA 1
ATOM 892 C C . GLN A 1 112 ? 15.835 5.215 -22.716 1.00 83.19 112 GLN A C 1
ATOM 894 O O . GLN A 1 112 ? 16.103 4.651 -21.656 1.00 83.19 112 GLN A O 1
ATOM 899 N N . LEU A 1 113 ? 14.611 5.203 -23.248 1.00 86.88 113 LEU A N 1
ATOM 900 C CA . LEU A 1 113 ? 13.513 4.411 -22.700 1.00 86.88 113 LEU A CA 1
ATOM 901 C C . LEU A 1 113 ? 13.749 2.919 -22.948 1.00 86.88 113 LEU A C 1
ATOM 903 O O . LEU A 1 113 ? 14.175 2.511 -24.030 1.00 86.88 113 LEU A O 1
ATOM 907 N N . HIS A 1 114 ? 13.408 2.095 -21.963 1.00 87.75 114 HIS A N 1
ATOM 908 C CA . HIS A 1 114 ? 13.473 0.651 -22.101 1.00 87.75 114 HIS A CA 1
ATOM 909 C C . HIS A 1 114 ? 12.409 0.166 -23.107 1.00 87.75 114 HIS A C 1
ATOM 911 O O . HIS A 1 114 ? 11.238 0.521 -22.957 1.00 87.75 114 HIS A O 1
ATOM 917 N N . PRO A 1 115 ? 12.733 -0.711 -24.078 1.00 86.50 115 PRO A N 1
ATOM 918 C CA . PRO A 1 115 ? 11.788 -1.127 -25.123 1.00 86.50 115 PRO A CA 1
ATOM 919 C C . PRO A 1 115 ? 10.458 -1.687 -24.596 1.00 86.50 115 PRO A C 1
ATOM 921 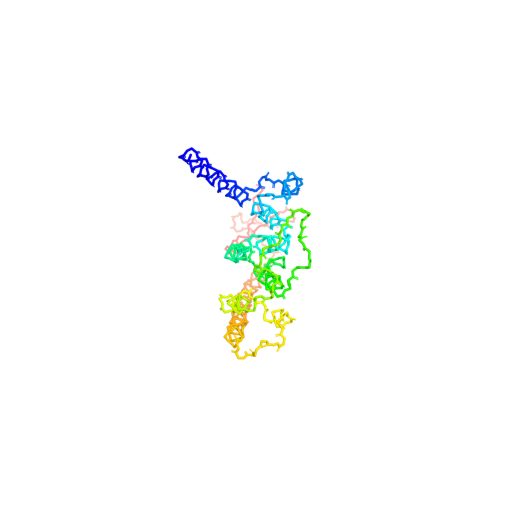O O . PRO A 1 115 ? 9.411 -1.496 -25.206 1.00 86.50 115 PRO A O 1
ATOM 924 N N . ARG A 1 116 ? 10.486 -2.340 -23.426 1.00 85.50 116 ARG A N 1
ATOM 925 C CA . ARG A 1 116 ? 9.293 -2.918 -2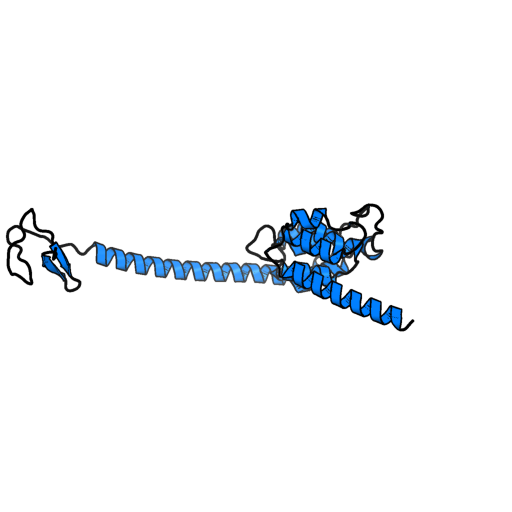2.776 1.00 85.50 116 ARG A CA 1
ATOM 926 C C . ARG A 1 116 ? 8.236 -1.894 -22.364 1.00 85.50 116 ARG A C 1
ATOM 928 O O . ARG A 1 116 ? 7.086 -2.277 -22.220 1.00 85.50 116 ARG A O 1
ATOM 935 N N . CYS A 1 117 ? 8.600 -0.630 -22.144 1.00 85.19 117 CYS A N 1
ATOM 936 C CA . CYS A 1 117 ? 7.640 0.389 -21.708 1.00 85.19 117 CYS A CA 1
ATOM 937 C C . CYS A 1 117 ? 6.968 1.136 -22.869 1.00 85.19 117 CYS A C 1
ATOM 939 O O . CYS A 1 117 ? 6.095 1.962 -22.629 1.00 85.19 117 CYS A O 1
ATOM 941 N N . LEU A 1 118 ? 7.360 0.857 -24.118 1.00 86.06 118 LEU A N 1
ATOM 942 C CA . LEU A 1 118 ? 6.844 1.555 -25.301 1.00 86.06 118 LEU A CA 1
ATOM 943 C C . LEU A 1 118 ? 5.404 1.157 -25.653 1.00 86.06 118 LEU A C 1
ATOM 945 O O . LEU A 1 118 ? 4.723 1.878 -26.378 1.00 86.06 118 LEU A O 1
ATOM 949 N N . THR A 1 119 ? 4.935 0.023 -25.138 1.00 88.50 119 THR A N 1
ATOM 950 C CA . THR A 1 119 ? 3.567 -0.466 -25.323 1.00 88.50 119 THR A CA 1
ATOM 951 C C . THR A 1 119 ? 2.911 -0.738 -23.974 1.00 88.50 119 THR A C 1
ATOM 953 O O . THR A 1 119 ? 3.608 -1.194 -23.065 1.00 88.50 119 THR A O 1
ATOM 956 N N . PRO A 1 120 ? 1.587 -0.543 -23.841 1.00 90.88 120 PRO A N 1
ATOM 957 C CA . PRO A 1 120 ? 0.863 -0.924 -22.633 1.00 90.88 120 PRO A CA 1
ATOM 958 C C . PRO A 1 120 ? 1.019 -2.421 -22.316 1.00 90.88 120 PRO A C 1
ATOM 960 O O . PRO A 1 120 ? 0.758 -3.263 -23.178 1.00 90.88 120 PRO A O 1
ATOM 963 N N . ASP A 1 121 ? 1.389 -2.767 -21.079 1.00 92.44 121 ASP A N 1
ATOM 964 C CA . ASP A 1 121 ? 1.488 -4.168 -20.637 1.00 92.44 121 ASP A CA 1
ATOM 965 C C . ASP A 1 121 ? 0.253 -4.585 -19.825 1.00 92.44 121 ASP A C 1
ATOM 967 O O . ASP A 1 121 ? 0.223 -4.554 -18.591 1.00 92.44 121 ASP A O 1
ATOM 971 N N . HIS A 1 122 ? -0.797 -4.998 -20.538 1.00 91.94 122 HIS A N 1
ATOM 972 C CA . HIS A 1 122 ? -2.032 -5.480 -19.917 1.00 91.94 122 HIS A CA 1
ATOM 973 C C . HIS A 1 122 ? -1.838 -6.780 -19.119 1.00 91.94 122 HIS A C 1
ATOM 975 O O . HIS A 1 122 ? -2.533 -6.993 -18.126 1.00 91.94 122 HIS A O 1
ATOM 981 N N . ASN A 1 123 ? -0.906 -7.652 -19.519 1.00 92.62 123 ASN A N 1
ATOM 982 C CA . ASN A 1 123 ? -0.686 -8.935 -18.843 1.00 92.62 123 ASN A CA 1
ATOM 983 C C . ASN A 1 123 ? -0.074 -8.722 -17.461 1.00 92.62 123 ASN A C 1
ATOM 985 O O . ASN A 1 123 ? -0.515 -9.333 -16.487 1.00 92.62 123 ASN A O 1
ATOM 989 N N . MET A 1 124 ? 0.897 -7.813 -17.371 1.00 94.00 124 MET A N 1
ATOM 990 C CA . MET A 1 124 ? 1.496 -7.419 -16.104 1.00 94.00 124 MET A CA 1
ATOM 991 C C . MET A 1 124 ? 0.453 -6.817 -15.156 1.00 94.00 124 MET A C 1
ATOM 993 O O . MET A 1 124 ? 0.392 -7.186 -13.987 1.00 94.00 124 MET A O 1
ATOM 997 N N . VAL A 1 125 ? -0.415 -5.935 -15.658 1.00 95.25 125 VAL A N 1
ATOM 998 C CA . VAL A 1 125 ? -1.491 -5.321 -14.861 1.00 95.25 125 VAL A CA 1
ATOM 999 C C . VAL A 1 125 ? -2.466 -6.370 -14.325 1.00 95.25 125 VAL A C 1
ATOM 1001 O O . VAL A 1 125 ? -2.844 -6.317 -13.157 1.00 95.25 125 VAL A O 1
ATOM 1004 N N . LEU A 1 126 ? -2.841 -7.353 -15.145 1.00 94.81 126 LEU A N 1
ATOM 1005 C CA . LEU A 1 126 ? -3.703 -8.454 -14.715 1.00 94.81 126 LEU A CA 1
ATOM 1006 C C . LEU A 1 126 ? -3.035 -9.316 -13.636 1.00 94.81 126 LEU A C 1
ATOM 1008 O O . LEU A 1 126 ? -3.697 -9.676 -12.667 1.00 94.81 126 LEU A O 1
ATOM 1012 N N . ARG A 1 127 ? -1.726 -9.574 -13.753 1.00 95.38 127 ARG A N 1
ATOM 1013 C CA . ARG A 1 127 ? -0.950 -10.279 -12.721 1.00 95.38 127 ARG A CA 1
ATOM 1014 C C . ARG A 1 127 ? -0.942 -9.518 -11.393 1.00 95.38 127 ARG A C 1
ATOM 1016 O O . ARG A 1 127 ? -1.175 -10.115 -10.349 1.00 95.38 127 ARG A O 1
ATOM 1023 N N . ILE A 1 128 ? -0.755 -8.196 -11.435 1.00 95.88 128 ILE A N 1
ATOM 1024 C CA . ILE A 1 128 ? -0.804 -7.332 -10.242 1.00 95.88 128 ILE A CA 1
ATOM 1025 C C . ILE A 1 128 ? -2.171 -7.418 -9.557 1.00 95.88 128 ILE A C 1
ATOM 1027 O O . ILE A 1 128 ? -2.244 -7.548 -8.336 1.00 95.88 128 ILE A O 1
ATOM 1031 N N . LEU A 1 129 ? -3.252 -7.357 -10.337 1.00 95.69 129 LEU A N 1
ATOM 1032 C CA . LEU A 1 129 ? -4.614 -7.472 -9.816 1.00 95.69 129 LEU A CA 1
ATOM 1033 C C . LEU A 1 129 ? -4.881 -8.836 -9.175 1.00 95.69 129 LEU A C 1
ATOM 1035 O O . LEU A 1 129 ? -5.582 -8.904 -8.171 1.00 95.69 129 LEU A O 1
ATOM 1039 N N . GLU A 1 130 ? -4.330 -9.909 -9.735 1.00 93.50 130 GLU A N 1
ATOM 1040 C CA . GLU A 1 130 ? -4.495 -11.267 -9.218 1.00 93.50 130 GLU A CA 1
ATOM 1041 C C . GLU A 1 130 ? -3.706 -11.488 -7.916 1.00 93.50 130 GLU A C 1
ATOM 1043 O O . GLU A 1 130 ? -4.261 -11.970 -6.931 1.00 93.50 130 GLU A O 1
ATOM 1048 N N . GLU A 1 131 ? -2.442 -11.061 -7.866 1.00 94.12 131 GLU A N 1
ATOM 1049 C CA . GLU A 1 131 ? -1.544 -11.302 -6.725 1.00 94.12 131 GLU A CA 1
ATOM 1050 C C . GLU A 1 131 ? -1.757 -10.331 -5.549 1.00 94.12 131 GLU A C 1
ATOM 1052 O O . GLU A 1 131 ? -1.450 -10.656 -4.397 1.00 94.12 131 GLU A O 1
ATOM 1057 N N . HIS A 1 132 ? -2.276 -9.127 -5.808 1.00 94.69 132 HIS A N 1
ATOM 1058 C CA . HIS A 1 132 ? -2.359 -8.048 -4.816 1.00 94.69 132 HIS A CA 1
ATOM 1059 C C . HIS A 1 132 ? -3.777 -7.495 -4.615 1.00 94.69 132 HIS A C 1
ATOM 1061 O O . HIS A 1 132 ? -3.944 -6.375 -4.135 1.00 94.69 132 HIS A O 1
ATOM 1067 N N . ALA A 1 133 ? -4.810 -8.290 -4.911 1.00 93.44 133 ALA A N 1
ATOM 1068 C CA . ALA A 1 133 ? -6.216 -7.873 -4.878 1.00 93.44 133 ALA A CA 1
ATOM 1069 C C . ALA A 1 133 ? -6.684 -7.197 -3.573 1.00 93.44 133 ALA A C 1
ATOM 1071 O O . ALA A 1 133 ? -7.492 -6.270 -3.609 1.00 93.44 133 ALA A O 1
ATOM 1072 N N . SER A 1 134 ? -6.187 -7.642 -2.413 1.00 91.81 134 SER A N 1
ATOM 1073 C CA . SER A 1 134 ? -6.537 -7.068 -1.102 1.00 91.81 134 SER A CA 1
ATOM 1074 C C . SER A 1 134 ? -5.848 -5.733 -0.806 1.00 91.81 134 SER A C 1
ATOM 1076 O O . SER A 1 134 ? -6.293 -5.003 0.074 1.00 91.81 134 SER A O 1
ATOM 1078 N N . LYS A 1 135 ? -4.771 -5.411 -1.533 1.00 92.94 135 LYS A N 1
ATOM 1079 C CA . LYS A 1 135 ? -3.985 -4.178 -1.386 1.00 92.94 135 LYS A CA 1
ATOM 1080 C C . LYS A 1 135 ? -4.363 -3.101 -2.407 1.00 92.94 135 LYS A C 1
ATOM 1082 O O . LYS A 1 135 ? -3.739 -2.048 -2.461 1.00 92.94 135 LYS A O 1
ATOM 1087 N N . ILE A 1 136 ? -5.335 -3.376 -3.272 1.00 94.94 136 ILE A N 1
ATOM 1088 C CA . ILE A 1 136 ? -5.717 -2.492 -4.371 1.00 94.94 136 ILE A CA 1
ATOM 1089 C C . ILE A 1 136 ? -7.162 -2.070 -4.161 1.00 94.94 136 ILE A C 1
ATOM 1091 O O . ILE A 1 136 ? -8.054 -2.905 -4.012 1.00 94.94 136 ILE A O 1
ATOM 1095 N N . ASN A 1 137 ? -7.406 -0.763 -4.191 1.00 92.25 137 ASN A N 1
ATOM 1096 C CA . ASN A 1 137 ? -8.760 -0.240 -4.151 1.00 92.25 137 ASN A CA 1
ATOM 1097 C C . ASN A 1 137 ? -9.476 -0.557 -5.486 1.00 92.25 137 ASN A C 1
ATOM 1099 O O . ASN A 1 137 ? -9.054 -0.075 -6.542 1.00 92.25 137 ASN A O 1
ATOM 1103 N N . PRO A 1 138 ? -10.567 -1.347 -5.472 1.00 93.38 138 PRO A N 1
ATOM 1104 C CA . PRO A 1 138 ? -11.252 -1.773 -6.686 1.00 93.38 138 PRO A CA 1
ATOM 1105 C C . PRO A 1 138 ? -11.887 -0.608 -7.438 1.00 93.38 138 PRO A C 1
ATOM 1107 O O . PRO A 1 138 ? -11.946 -0.649 -8.661 1.00 93.38 138 PRO A O 1
ATOM 1110 N N . TYR A 1 139 ? -12.313 0.452 -6.748 1.00 92.62 139 TYR A N 1
ATOM 1111 C CA . TYR A 1 139 ? -12.884 1.622 -7.410 1.00 92.62 139 TYR A CA 1
ATOM 1112 C C . TYR A 1 139 ? -11.838 2.341 -8.269 1.00 92.62 139 TYR A C 1
ATOM 1114 O O . TYR A 1 139 ? -12.069 2.580 -9.451 1.00 92.62 139 TYR A O 1
ATOM 1122 N N . THR A 1 140 ? -10.665 2.640 -7.704 1.00 92.88 140 THR A N 1
ATOM 1123 C CA . THR A 1 140 ? -9.601 3.345 -8.436 1.00 92.88 140 THR A CA 1
ATOM 1124 C C . THR A 1 140 ? -8.971 2.463 -9.510 1.00 92.88 140 THR A C 1
ATOM 1126 O O . THR A 1 140 ? -8.647 2.963 -10.584 1.00 92.88 140 THR A O 1
ATOM 1129 N N . ALA A 1 141 ? -8.855 1.152 -9.269 1.00 94.25 141 ALA A N 1
ATOM 1130 C CA . ALA A 1 141 ? -8.413 0.193 -10.277 1.00 94.25 141 ALA A CA 1
ATOM 1131 C C . ALA A 1 141 ? -9.366 0.145 -11.482 1.00 94.25 141 ALA A C 1
ATOM 1133 O O . ALA A 1 141 ? -8.916 0.240 -12.620 1.00 94.25 141 ALA A O 1
ATOM 1134 N N . LEU A 1 142 ? -10.681 0.061 -11.255 1.00 93.31 142 LEU A N 1
ATOM 1135 C CA . LEU A 1 142 ? -11.672 0.025 -12.338 1.00 93.31 142 LEU A CA 1
ATOM 1136 C C . LEU A 1 142 ? -11.699 1.314 -13.170 1.00 93.31 142 LEU A C 1
ATOM 1138 O O . LEU A 1 142 ? -11.984 1.248 -14.357 1.00 93.31 142 LEU A O 1
ATOM 1142 N N . GLN A 1 143 ? -11.366 2.468 -12.584 1.00 93.69 143 GLN A N 1
ATOM 1143 C CA . GLN A 1 143 ? -11.280 3.736 -13.320 1.00 93.69 143 GLN A CA 1
ATOM 1144 C C . GLN A 1 143 ? -10.099 3.814 -14.297 1.00 93.69 143 GLN A C 1
ATOM 1146 O O . GLN A 1 143 ? -10.146 4.608 -15.233 1.00 93.69 143 GLN A O 1
ATOM 1151 N N . ILE A 1 144 ? -9.024 3.058 -14.055 1.00 94.06 144 ILE A N 1
ATOM 1152 C CA . ILE A 1 144 ? -7.806 3.112 -14.882 1.00 94.06 144 ILE A CA 1
ATOM 1153 C C . ILE A 1 144 ? -7.714 1.966 -15.883 1.00 94.06 144 ILE A C 1
ATOM 1155 O O . ILE A 1 144 ? -6.904 2.033 -16.806 1.00 94.06 144 ILE A O 1
ATOM 1159 N N . LEU A 1 145 ? -8.488 0.897 -15.682 1.00 93.88 145 LEU A N 1
ATOM 1160 C CA . LEU A 1 145 ? -8.469 -0.251 -16.574 1.00 93.88 145 LEU A CA 1
ATOM 1161 C C . LEU A 1 145 ? -9.115 0.121 -17.914 1.00 93.88 145 LEU A C 1
ATOM 1163 O O . LEU A 1 145 ? -10.212 0.672 -17.922 1.00 93.88 145 LEU A O 1
ATOM 1167 N N . PRO A 1 146 ? -8.461 -0.181 -19.044 1.00 92.19 146 PRO A N 1
ATOM 1168 C CA . PRO A 1 146 ? -9.040 0.092 -20.348 1.00 92.19 146 PRO A CA 1
ATOM 1169 C C . PRO A 1 146 ? -10.207 -0.855 -20.672 1.00 92.19 146 PRO A C 1
ATOM 1171 O O . PRO A 1 146 ? -10.200 -2.032 -20.303 1.00 92.19 146 PRO A O 1
ATOM 1174 N N . ASP A 1 147 ? -11.183 -0.342 -21.428 1.00 90.25 147 ASP A N 1
ATOM 1175 C CA . ASP A 1 147 ? -12.444 -1.028 -21.774 1.00 90.25 147 ASP A CA 1
ATOM 1176 C C . ASP A 1 147 ? -12.255 -2.313 -22.601 1.00 90.25 147 ASP A C 1
ATOM 1178 O O . ASP A 1 147 ? -13.175 -3.116 -22.758 1.00 90.25 147 ASP A O 1
ATOM 1182 N N . ASN A 1 148 ? -11.055 -2.526 -23.143 1.00 89.88 148 ASN A N 1
ATOM 1183 C CA . ASN A 1 148 ? -10.700 -3.726 -23.893 1.00 89.88 148 ASN A CA 1
ATOM 1184 C C . ASN A 1 148 ? -10.445 -4.952 -22.998 1.00 89.88 148 ASN A C 1
ATOM 1186 O O . ASN A 1 148 ? -10.345 -6.059 -23.527 1.00 89.88 148 ASN A O 1
ATOM 1190 N N . ILE A 1 149 ? -10.321 -4.785 -21.675 1.00 91.62 149 ILE A N 1
ATOM 1191 C CA . ILE A 1 149 ? -10.123 -5.890 -20.731 1.00 91.62 149 ILE A CA 1
ATOM 1192 C C . ILE A 1 149 ? -11.492 -6.474 -20.342 1.00 91.62 149 ILE A C 1
ATOM 1194 O O . ILE A 1 149 ? -12.273 -5.811 -19.661 1.00 91.62 149 ILE A O 1
ATOM 1198 N N . PRO A 1 150 ? -11.802 -7.737 -20.699 1.00 92.62 150 PRO A N 1
ATOM 1199 C CA . PRO A 1 150 ? -13.081 -8.340 -20.341 1.00 92.62 150 PRO A CA 1
ATOM 1200 C C . PRO A 1 150 ? -13.224 -8.514 -18.828 1.00 92.62 150 PRO A C 1
ATOM 1202 O O . PRO A 1 150 ? -12.302 -8.987 -18.164 1.00 92.62 150 PRO A O 1
ATOM 1205 N N . LEU A 1 151 ? -14.424 -8.275 -18.294 1.00 90.94 151 LEU A N 1
ATOM 1206 C CA . LEU A 1 151 ? -14.719 -8.432 -16.862 1.00 90.94 151 LEU A CA 1
ATOM 1207 C C . LEU A 1 151 ? -14.353 -9.828 -16.321 1.00 90.94 151 LEU A C 1
ATOM 1209 O O . LEU A 1 151 ? -13.883 -9.966 -15.195 1.00 90.94 151 LEU A O 1
ATOM 1213 N N . ALA A 1 152 ? -14.498 -10.869 -17.149 1.00 94.12 152 ALA A N 1
ATOM 1214 C CA . ALA A 1 152 ? -14.125 -12.239 -16.800 1.00 94.12 152 ALA A CA 1
ATOM 1215 C C . ALA A 1 152 ? -12.639 -12.387 -16.414 1.00 94.12 152 ALA A C 1
ATOM 1217 O O . ALA A 1 152 ? -12.315 -13.212 -15.563 1.00 94.12 152 ALA A O 1
ATOM 1218 N N . ARG A 1 153 ? -11.743 -11.571 -16.994 1.00 94.31 153 ARG A N 1
ATOM 1219 C CA . ARG A 1 153 ? -10.298 -11.575 -16.701 1.00 94.31 153 ARG A CA 1
ATOM 1220 C C . ARG A 1 153 ? -9.958 -10.983 -15.336 1.00 94.31 153 ARG A C 1
ATOM 1222 O O . ARG A 1 153 ? -8.906 -11.306 -14.803 1.00 94.31 153 ARG A O 1
ATOM 1229 N N . ILE A 1 154 ? -10.829 -10.142 -14.781 1.00 94.88 154 ILE A N 1
ATOM 1230 C CA . ILE A 1 154 ? -10.649 -9.514 -13.464 1.00 94.88 154 ILE A CA 1
ATOM 1231 C C . ILE A 1 154 ? -11.618 -10.073 -12.415 1.00 94.88 154 ILE A C 1
ATOM 1233 O O . ILE A 1 154 ? -11.721 -9.537 -11.316 1.00 94.88 154 ILE A O 1
ATOM 1237 N N . LYS A 1 155 ? -12.321 -11.171 -12.727 1.00 94.88 155 LYS A N 1
ATOM 1238 C CA . LYS A 1 155 ? -13.289 -11.805 -11.825 1.00 94.88 155 LYS A CA 1
ATOM 1239 C C . LYS A 1 155 ? -12.675 -12.123 -10.458 1.00 94.88 155 LYS A C 1
ATOM 1241 O O . LYS A 1 155 ? -13.247 -11.740 -9.444 1.00 94.88 155 LYS A O 1
ATOM 1246 N N . HIS A 1 156 ? -11.512 -12.778 -10.441 1.00 94.44 156 HIS A N 1
ATOM 1247 C CA . HIS A 1 156 ? -10.839 -13.158 -9.196 1.00 94.44 156 HIS A CA 1
ATOM 1248 C C . HIS A 1 156 ? -10.503 -11.935 -8.337 1.00 94.44 156 HIS A C 1
ATOM 1250 O O . HIS A 1 156 ? -10.808 -11.913 -7.148 1.00 94.44 156 HIS A O 1
ATOM 1256 N N . PHE A 1 157 ? -9.948 -10.893 -8.961 1.00 95.88 157 PHE A N 1
ATOM 1257 C CA . PHE A 1 157 ? -9.671 -9.620 -8.305 1.00 95.88 157 PHE A CA 1
ATOM 1258 C C . PHE A 1 157 ? -10.926 -9.054 -7.629 1.00 95.88 157 PHE A C 1
ATOM 1260 O O . PHE A 1 157 ? -10.908 -8.778 -6.433 1.00 95.88 157 PHE A O 1
ATOM 1267 N N . LEU A 1 158 ? -12.040 -8.961 -8.360 1.00 95.25 158 LEU A N 1
ATOM 1268 C CA . LEU A 1 158 ? -13.295 -8.428 -7.827 1.00 95.25 158 LEU A CA 1
ATOM 1269 C C . LEU A 1 158 ? -13.852 -9.270 -6.672 1.00 95.25 158 LEU A C 1
ATOM 1271 O O . LEU A 1 158 ? -14.297 -8.710 -5.670 1.00 95.25 158 LEU A O 1
ATOM 1275 N N . GLU A 1 159 ? -13.808 -10.599 -6.785 1.00 95.44 159 GLU A N 1
ATOM 1276 C CA . GLU A 1 159 ? -14.237 -11.517 -5.723 1.00 95.44 159 GLU A CA 1
ATOM 1277 C C . GLU A 1 159 ? -13.392 -11.340 -4.454 1.00 95.44 159 GLU A C 1
ATOM 1279 O O . GLU A 1 159 ? -13.938 -11.220 -3.353 1.00 95.44 159 GLU A O 1
ATOM 1284 N N . MET A 1 160 ? -12.067 -11.266 -4.602 1.00 95.56 160 MET A N 1
ATOM 1285 C CA . MET A 1 160 ? -11.138 -11.109 -3.484 1.00 95.56 160 MET A CA 1
ATOM 1286 C C . MET A 1 160 ? -11.237 -9.731 -2.833 1.00 95.56 160 MET A C 1
ATOM 1288 O O . MET A 1 160 ? -11.291 -9.649 -1.604 1.00 95.56 160 MET A O 1
ATOM 1292 N N . SER A 1 161 ? -11.325 -8.655 -3.619 1.00 94.06 161 SER A N 1
ATOM 1293 C CA . SER A 1 161 ? -11.525 -7.308 -3.084 1.00 94.06 161 SER A CA 1
ATOM 1294 C C . SER A 1 161 ? -12.867 -7.203 -2.356 1.00 94.06 161 SER A C 1
ATOM 1296 O O . SER A 1 161 ? -12.917 -6.694 -1.238 1.00 94.06 161 SER A O 1
ATOM 1298 N N . LEU A 1 162 ? -13.959 -7.732 -2.921 1.00 94.00 162 LEU A N 1
ATOM 1299 C CA . LEU A 1 162 ? -15.267 -7.709 -2.258 1.00 94.00 162 LEU A CA 1
ATOM 1300 C C . LEU A 1 162 ? -15.235 -8.470 -0.928 1.00 94.00 162 LEU A C 1
ATOM 1302 O O . LEU A 1 162 ? -15.694 -7.949 0.092 1.00 94.00 162 LEU A O 1
ATOM 1306 N N . LYS A 1 163 ? -14.659 -9.677 -0.926 1.00 95.50 163 LYS A N 1
ATOM 1307 C CA . LYS A 1 163 ? -14.483 -10.480 0.287 1.00 95.50 163 LYS A CA 1
ATOM 1308 C C . LYS A 1 163 ? -13.687 -9.715 1.347 1.00 95.50 163 LYS A C 1
ATOM 1310 O O . LYS A 1 163 ? -14.136 -9.637 2.489 1.00 95.50 163 LYS A O 1
ATOM 1315 N N . TYR A 1 164 ? -12.581 -9.083 0.955 1.00 94.44 164 TYR A N 1
ATOM 1316 C CA . TYR A 1 164 ? -11.755 -8.263 1.839 1.00 94.44 164 TYR A CA 1
ATOM 1317 C C . TYR A 1 164 ? -12.561 -7.147 2.528 1.00 94.44 164 TYR A C 1
ATOM 1319 O O . TYR A 1 164 ? -12.551 -7.032 3.756 1.00 94.44 164 TYR A O 1
ATOM 1327 N N . TYR A 1 165 ? -13.324 -6.353 1.767 1.00 93.12 165 TYR A N 1
ATOM 1328 C CA . TYR A 1 165 ? -14.123 -5.262 2.343 1.00 93.12 165 TYR A CA 1
ATOM 1329 C C . TYR A 1 165 ? -15.273 -5.758 3.227 1.00 93.12 165 TYR A C 1
ATOM 1331 O O . TYR A 1 165 ? -15.588 -5.116 4.235 1.00 93.12 165 TYR A O 1
ATOM 1339 N N . LEU A 1 166 ? -15.891 -6.894 2.890 1.00 95.75 166 LEU A N 1
ATOM 1340 C CA . LEU A 1 166 ? -16.912 -7.517 3.734 1.00 95.75 166 LEU A CA 1
ATOM 1341 C C . LEU A 1 166 ? -16.321 -7.966 5.073 1.00 95.75 166 LEU A C 1
ATOM 1343 O O . LEU A 1 166 ? -16.859 -7.616 6.125 1.00 95.75 166 LEU A O 1
ATOM 1347 N N . GLU A 1 167 ? -15.192 -8.674 5.053 1.00 96.00 167 GLU A N 1
ATOM 1348 C CA . GLU A 1 167 ? -14.492 -9.120 6.262 1.00 96.00 167 GLU A CA 1
ATOM 1349 C C . GLU A 1 167 ? -14.049 -7.933 7.125 1.00 96.00 167 GLU A C 1
ATOM 1351 O O . GLU A 1 167 ? -14.295 -7.915 8.336 1.00 96.00 167 GLU A O 1
ATOM 1356 N N . LYS A 1 168 ? -13.485 -6.889 6.504 1.00 93.88 168 LYS A N 1
ATOM 1357 C CA . LYS A 1 168 ? -13.099 -5.647 7.185 1.00 93.88 168 LYS A CA 1
ATOM 1358 C C . LYS A 1 168 ? -14.295 -4.978 7.866 1.00 93.88 168 LYS A C 1
ATOM 1360 O O . LYS A 1 168 ? -14.202 -4.597 9.035 1.00 93.88 168 LYS A O 1
ATOM 1365 N N . LYS A 1 169 ? -15.438 -4.879 7.177 1.00 96.50 169 LYS A N 1
ATOM 1366 C CA . LYS A 1 169 ? -16.686 -4.338 7.739 1.00 96.50 169 LYS A CA 1
ATOM 1367 C C . LYS A 1 169 ? -17.177 -5.174 8.921 1.00 96.50 169 LYS A C 1
ATOM 1369 O O . LYS A 1 169 ? -17.486 -4.607 9.968 1.00 96.50 169 LYS A O 1
ATOM 1374 N N . HIS A 1 170 ? -17.236 -6.496 8.774 1.00 97.62 170 HIS A N 1
ATOM 1375 C CA . HIS A 1 170 ? -17.673 -7.396 9.843 1.00 97.62 170 HIS A CA 1
ATOM 1376 C C . HIS A 1 170 ? -16.779 -7.277 11.081 1.00 97.62 170 HIS A C 1
ATOM 1378 O O . HIS A 1 170 ? -17.282 -7.093 12.191 1.00 97.62 170 HIS A O 1
ATOM 1384 N N . ARG A 1 171 ? -15.453 -7.290 10.901 1.00 97.38 171 ARG A N 1
ATOM 1385 C CA . ARG A 1 171 ? -14.489 -7.109 11.994 1.00 97.38 171 ARG A CA 1
ATOM 1386 C C . ARG A 1 171 ? -14.683 -5.767 12.701 1.00 97.38 171 ARG A C 1
ATOM 1388 O O . ARG A 1 171 ? -14.721 -5.728 13.929 1.00 97.38 171 ARG A O 1
ATOM 1395 N N . ALA A 1 172 ? -14.851 -4.681 11.947 1.00 97.50 172 ALA A N 1
ATOM 1396 C CA . ALA A 1 172 ? -15.090 -3.356 12.514 1.00 97.50 172 ALA A CA 1
ATOM 1397 C C . ALA A 1 172 ? -16.397 -3.292 13.325 1.00 97.50 172 ALA A C 1
ATOM 1399 O O . ALA A 1 172 ? -16.431 -2.673 14.386 1.00 97.50 172 ALA A O 1
ATOM 1400 N N . GLN A 1 173 ? -17.463 -3.957 12.868 1.00 98.06 173 GLN A N 1
ATOM 1401 C CA . GLN A 1 173 ? -18.734 -4.029 13.596 1.00 98.06 173 GLN A CA 1
ATOM 1402 C C . GLN A 1 173 ? -18.603 -4.780 14.924 1.00 98.06 173 GLN A C 1
ATOM 1404 O O . GLN A 1 173 ? -19.115 -4.308 15.939 1.00 98.06 173 GLN A O 1
ATOM 1409 N N . VAL A 1 174 ? -17.887 -5.908 14.931 1.00 98.50 174 VAL A N 1
ATOM 1410 C CA . VAL A 1 174 ? -17.623 -6.673 16.159 1.00 98.50 174 VAL A CA 1
ATOM 1411 C C . VAL A 1 174 ? -16.799 -5.843 17.141 1.00 98.50 174 VAL A C 1
ATOM 1413 O O . VAL A 1 174 ? -17.202 -5.691 18.290 1.00 98.50 174 VAL A O 1
ATOM 1416 N N . LEU A 1 175 ? -15.695 -5.239 16.686 1.00 98.38 175 LEU A N 1
ATOM 1417 C CA . LEU A 1 175 ? -14.853 -4.383 17.530 1.00 98.38 175 LEU A CA 1
ATOM 1418 C C . LEU A 1 175 ? -15.633 -3.196 18.102 1.00 98.38 175 LEU A C 1
ATOM 1420 O O . LEU A 1 175 ? -15.523 -2.907 19.290 1.00 98.38 175 LEU A O 1
ATOM 1424 N N . LYS A 1 176 ? -16.479 -2.549 17.292 1.00 98.38 176 LYS A N 1
ATOM 1425 C CA . LYS A 1 176 ? -17.368 -1.480 17.759 1.00 98.38 176 LYS A CA 1
ATOM 1426 C C . LYS A 1 176 ? -18.291 -1.966 18.880 1.00 98.38 176 LYS A C 1
ATOM 1428 O O . LYS A 1 176 ? -18.458 -1.258 19.867 1.00 98.38 176 LYS A O 1
ATOM 1433 N N . GLY A 1 177 ? -18.888 -3.150 18.730 1.00 98.44 177 GLY A N 1
ATOM 1434 C CA . GLY A 1 177 ? -19.745 -3.748 19.755 1.00 98.44 177 GLY A CA 1
ATOM 1435 C C . GLY A 1 177 ? -18.995 -4.036 21.057 1.00 98.44 177 GLY A C 1
ATOM 1436 O O . GLY A 1 177 ? -19.494 -3.704 22.129 1.00 98.44 177 GLY A O 1
ATOM 1437 N N . LEU A 1 178 ? -17.780 -4.582 20.961 1.00 98.56 178 LEU A N 1
ATOM 1438 C CA . LEU A 1 178 ? -16.925 -4.869 22.117 1.00 98.56 178 LEU A CA 1
ATOM 1439 C C . LEU A 1 178 ? -16.522 -3.591 22.861 1.00 98.56 178 LEU A C 1
ATOM 1441 O O . LEU A 1 178 ? -16.739 -3.498 24.066 1.00 98.56 178 LEU A O 1
ATOM 1445 N N . HIS A 1 179 ? -16.019 -2.582 22.145 1.00 98.50 179 HIS A N 1
ATOM 1446 C CA . HIS A 1 179 ? -15.661 -1.294 22.745 1.00 98.50 179 HIS A CA 1
ATOM 1447 C C . HIS A 1 179 ? -16.865 -0.586 23.363 1.00 98.50 179 HIS A C 1
ATOM 1449 O O . HIS A 1 179 ? -16.739 0.059 24.398 1.00 98.50 179 HIS A O 1
ATOM 1455 N N . TYR A 1 180 ? -18.046 -0.707 22.753 1.00 98.56 180 TYR A N 1
ATOM 1456 C CA . TYR A 1 180 ? -19.265 -0.149 23.325 1.00 98.56 180 TYR A CA 1
ATOM 1457 C C . TYR A 1 180 ? -19.657 -0.850 24.633 1.00 98.56 180 TYR A C 1
ATOM 1459 O O . TYR A 1 180 ? -19.980 -0.175 25.607 1.00 98.56 180 TYR A O 1
ATOM 1467 N N . ALA A 1 181 ? -19.582 -2.182 24.692 1.00 98.56 181 ALA A N 1
ATOM 1468 C CA . ALA A 1 181 ? -19.853 -2.934 25.916 1.00 98.56 181 ALA A CA 1
ATOM 1469 C C . ALA A 1 181 ? -18.858 -2.588 27.039 1.00 98.56 181 ALA A C 1
ATOM 1471 O O . ALA A 1 181 ? -19.272 -2.349 28.172 1.00 98.56 181 ALA A O 1
ATOM 1472 N N . GLU A 1 182 ? -17.567 -2.494 26.716 1.00 98.38 182 GLU A N 1
ATOM 1473 C CA . GLU A 1 182 ? -16.524 -2.054 27.650 1.00 98.38 182 GLU A CA 1
ATOM 1474 C C . GLU A 1 182 ? -16.791 -0.629 28.153 1.00 98.38 182 GLU A C 1
ATOM 1476 O O . GLU A 1 182 ? -16.772 -0.370 29.355 1.00 98.38 182 GLU A O 1
ATOM 1481 N N . HIS A 1 183 ? -17.127 0.292 27.247 1.00 98.38 183 HIS A N 1
ATOM 1482 C CA . HIS A 1 183 ? -17.477 1.663 27.602 1.00 98.38 183 HIS A CA 1
ATOM 1483 C C . HIS A 1 183 ? -18.644 1.724 28.598 1.00 98.38 183 HIS A C 1
ATOM 1485 O O . HIS A 1 183 ? -18.565 2.461 29.581 1.00 98.38 183 HIS A O 1
ATOM 1491 N N . LEU A 1 184 ? -19.692 0.921 28.389 1.00 98.56 184 LEU A N 1
ATOM 1492 C CA . LEU A 1 184 ? -20.833 0.843 29.304 1.00 98.56 184 LEU A CA 1
ATOM 1493 C C . LEU A 1 184 ? -20.441 0.310 30.689 1.00 98.56 184 LEU A C 1
ATOM 1495 O O . LEU A 1 184 ? -20.881 0.869 31.691 1.00 98.56 184 LEU A O 1
ATOM 1499 N N . GLN A 1 185 ? -19.590 -0.716 30.761 1.00 98.25 185 GLN A N 1
ATOM 1500 C CA . GLN A 1 185 ? -19.102 -1.258 32.037 1.00 98.25 185 GLN A CA 1
ATOM 1501 C C . GLN A 1 185 ? -18.290 -0.222 32.822 1.00 98.25 185 GLN A C 1
ATOM 1503 O O . GLN A 1 185 ? -18.485 -0.047 34.024 1.00 98.25 185 GLN A O 1
ATOM 1508 N N . ILE A 1 186 ? -17.401 0.510 32.145 1.00 98.38 186 ILE A N 1
ATOM 1509 C CA . ILE A 1 186 ? -16.615 1.575 32.777 1.00 98.38 186 ILE A CA 1
ATOM 1510 C C . ILE A 1 186 ? -17.512 2.735 33.218 1.00 98.38 186 ILE A C 1
ATOM 1512 O O . ILE A 1 186 ? -17.314 3.290 34.301 1.00 98.38 186 ILE A O 1
ATOM 1516 N N . MET A 1 187 ? -18.523 3.091 32.422 1.00 98.31 187 MET A N 1
ATOM 1517 C CA . MET A 1 187 ? -19.514 4.094 32.813 1.00 98.31 187 MET A CA 1
ATOM 1518 C C . MET A 1 187 ? -20.295 3.681 34.061 1.00 98.31 187 MET A C 1
ATOM 1520 O O . MET A 1 187 ? -20.439 4.494 34.971 1.00 98.31 187 MET A O 1
ATOM 1524 N N . GLU A 1 188 ? -20.765 2.435 34.131 1.00 98.12 188 GLU A N 1
ATOM 1525 C CA . GLU A 1 188 ? -21.457 1.903 35.307 1.00 98.12 188 GLU A CA 1
ATOM 1526 C C . GLU A 1 188 ? -20.564 1.981 36.550 1.00 98.12 188 GLU A C 1
ATOM 1528 O O . GLU A 1 188 ? -20.980 2.508 37.583 1.00 98.12 188 GLU A O 1
ATOM 1533 N N . GLN A 1 189 ? -19.311 1.524 36.448 1.00 97.06 189 GLN A N 1
ATOM 1534 C CA . GLN A 1 189 ? -18.350 1.602 37.549 1.00 97.06 189 GLN A CA 1
ATOM 1535 C C . GLN A 1 189 ? -18.126 3.048 37.992 1.00 97.06 189 GLN A C 1
ATOM 1537 O O . GLN A 1 189 ? -18.163 3.343 39.187 1.00 97.06 189 GLN A O 1
ATOM 1542 N N . LYS A 1 190 ? -17.941 3.966 37.039 1.00 97.38 190 LYS A N 1
ATOM 1543 C CA . LYS A 1 190 ? -17.795 5.394 37.321 1.00 97.38 190 LYS A CA 1
ATOM 1544 C C . LYS A 1 190 ? -19.011 5.929 38.078 1.00 97.38 190 LYS A C 1
ATOM 1546 O O . LYS A 1 190 ? -18.836 6.502 39.148 1.00 97.38 190 LYS A O 1
ATOM 1551 N N . MET A 1 191 ? -20.223 5.678 37.583 1.00 97.06 191 MET A N 1
ATOM 1552 C CA . MET A 1 191 ? -21.466 6.082 38.250 1.00 97.06 191 MET A CA 1
ATOM 1553 C C . MET A 1 191 ? -21.571 5.483 39.657 1.00 97.06 191 MET A C 1
ATOM 1555 O O . MET A 1 191 ? -21.941 6.180 40.600 1.00 97.06 191 MET A O 1
ATOM 1559 N N . HIS A 1 192 ? -21.194 4.214 39.831 1.00 94.94 192 HIS A N 1
ATOM 1560 C CA . HIS A 1 192 ? -21.175 3.559 41.135 1.00 94.94 192 HIS A CA 1
ATOM 1561 C C . HIS A 1 192 ? -20.235 4.271 42.117 1.00 94.94 192 HIS A C 1
ATOM 1563 O O . HIS A 1 192 ? -20.618 4.498 43.264 1.00 94.94 192 HIS A O 1
ATOM 1569 N N . TYR A 1 193 ? -19.027 4.659 41.697 1.00 90.44 193 TYR A N 1
ATOM 1570 C CA . TYR A 1 193 ? -18.097 5.389 42.563 1.00 90.44 193 TYR A CA 1
ATOM 1571 C C . TYR A 1 193 ? -18.492 6.857 42.781 1.00 90.44 193 TYR A C 1
ATOM 1573 O O . TYR A 1 193 ? -18.353 7.336 43.903 1.00 90.44 193 TYR A O 1
ATOM 1581 N N . GLU A 1 194 ? -19.031 7.548 41.775 1.00 91.19 194 GLU A N 1
ATOM 1582 C CA . GLU A 1 194 ? -19.505 8.939 41.886 1.00 91.19 194 GLU A CA 1
ATOM 1583 C C . GLU A 1 194 ? -20.772 9.062 42.743 1.00 91.19 194 GLU A C 1
ATOM 1585 O O . GLU A 1 194 ? -20.954 10.060 43.436 1.00 91.19 194 GLU A O 1
ATOM 1590 N N . SER A 1 195 ? -21.623 8.032 42.768 1.00 92.00 195 SER A N 1
ATOM 1591 C CA . SER A 1 195 ? -22.807 7.997 43.639 1.00 92.00 195 SER A CA 1
ATOM 1592 C C . SER A 1 195 ? -22.469 7.898 45.134 1.00 92.00 195 SER A C 1
ATOM 1594 O O . SER A 1 195 ? -23.324 8.144 45.986 1.00 92.00 195 SER A O 1
ATOM 1596 N N . LYS A 1 196 ? -21.223 7.544 45.485 1.00 85.62 196 LYS A N 1
ATOM 1597 C CA . LYS A 1 196 ? -20.783 7.433 46.881 1.00 85.62 196 LYS A CA 1
ATOM 1598 C C . LYS A 1 196 ? -20.554 8.822 47.468 1.00 85.62 196 LYS A C 1
ATOM 1600 O O . LYS A 1 196 ? -19.466 9.380 47.375 1.00 85.62 196 LYS A O 1
ATOM 1605 N N . HIS A 1 197 ? -21.562 9.339 48.156 1.00 84.75 197 HIS A N 1
ATOM 1606 C CA . HIS A 1 197 ? -21.454 10.539 48.985 1.00 84.75 197 HIS A CA 1
ATOM 1607 C C . HIS A 1 197 ? -21.333 10.196 50.477 1.00 84.75 197 HIS A C 1
ATOM 1609 O O . HIS A 1 197 ? -21.703 9.104 50.918 1.00 84.75 197 HIS A O 1
ATOM 1615 N N . PHE A 1 198 ? -20.869 11.154 51.270 1.00 80.38 198 PHE A N 1
ATOM 1616 C CA . PHE A 1 198 ? -20.883 11.080 52.726 1.00 80.38 198 PHE A CA 1
ATOM 1617 C C . PHE A 1 198 ? -21.247 12.448 53.299 1.00 80.38 198 PHE A C 1
ATOM 1619 O O . PHE A 1 198 ? -20.879 13.482 52.745 1.00 80.38 198 PHE A O 1
ATOM 1626 N N . LEU A 1 199 ? -21.981 12.446 54.409 1.00 83.19 199 LEU A N 1
ATOM 1627 C CA . LEU A 1 199 ? -22.344 13.659 55.127 1.00 83.19 199 LEU A CA 1
ATOM 1628 C C . LEU A 1 199 ? -21.338 13.885 56.257 1.00 83.19 199 LEU A C 1
ATOM 1630 O O . LEU A 1 199 ? -21.179 13.021 57.117 1.00 83.19 199 LEU A O 1
ATOM 1634 N N . VAL A 1 200 ? -20.691 15.050 56.270 1.00 83.06 200 VAL A N 1
ATOM 1635 C CA . VAL A 1 200 ? -19.908 15.522 57.419 1.00 83.06 200 VAL A CA 1
ATOM 1636 C C . VAL A 1 200 ? -20.731 16.587 58.132 1.00 83.06 200 VAL A C 1
ATOM 1638 O O . VAL A 1 200 ? -21.102 17.594 57.539 1.00 83.06 200 VAL A O 1
ATOM 1641 N N . SER A 1 201 ? -21.038 16.337 59.398 1.00 85.25 201 SER A N 1
ATOM 1642 C CA . SER A 1 201 ? -21.753 17.247 60.298 1.00 85.25 201 SER A CA 1
ATOM 1643 C C . SER A 1 201 ? -20.883 17.633 61.497 1.00 85.25 201 SER A C 1
ATOM 1645 O O . SER A 1 201 ? -19.863 16.994 61.755 1.00 85.25 201 SER A O 1
ATOM 1647 N N . ASP A 1 202 ? -21.335 18.587 62.313 1.00 83.81 202 ASP A N 1
ATOM 1648 C CA . ASP A 1 202 ? -20.646 19.038 63.541 1.00 83.81 202 ASP A CA 1
ATOM 1649 C C . ASP A 1 202 ? -20.499 17.950 64.630 1.00 83.81 202 ASP A C 1
ATOM 1651 O O . ASP A 1 202 ? -19.838 18.132 65.664 1.00 83.81 202 ASP A O 1
ATOM 1655 N N . LEU A 1 203 ? -21.152 16.802 64.430 1.00 85.56 203 LEU A N 1
ATOM 1656 C CA . LEU A 1 203 ? -21.067 15.620 65.289 1.00 85.56 203 LEU A CA 1
ATOM 1657 C C . LEU A 1 203 ? -20.107 14.556 64.735 1.00 85.56 203 LEU A C 1
ATOM 1659 O O . LEU A 1 203 ? -19.819 13.581 65.426 1.00 85.56 203 LEU A O 1
ATOM 1663 N N . SER A 1 204 ? -19.604 14.734 63.512 1.00 87.50 204 SER A N 1
ATOM 1664 C CA . S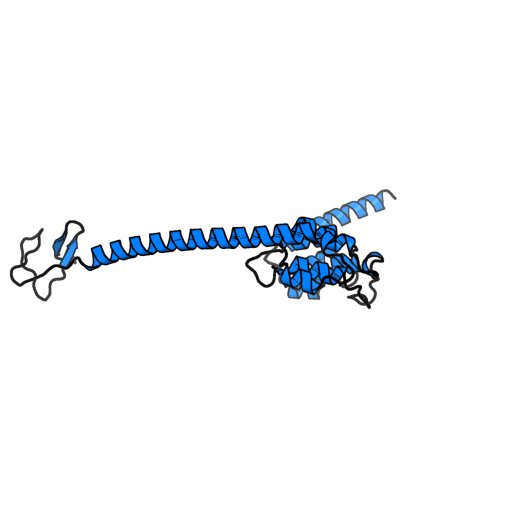ER A 1 204 ? -18.718 13.776 62.847 1.00 87.50 204 SER A CA 1
ATOM 1665 C C . SER A 1 204 ? -17.324 13.789 63.475 1.00 87.50 204 SER A C 1
ATOM 1667 O O . SER A 1 204 ? -16.742 14.850 63.708 1.00 87.50 204 SER A O 1
ATOM 1669 N N . VAL A 1 205 ? -16.776 12.601 63.742 1.00 90.38 205 VAL A N 1
ATOM 1670 C CA . VAL A 1 205 ? -15.469 12.416 64.392 1.00 90.38 205 VAL A CA 1
ATOM 1671 C C . VAL A 1 205 ? -14.534 11.563 63.544 1.00 90.38 205 VAL A C 1
ATOM 1673 O O . VAL A 1 205 ? -14.962 10.650 62.842 1.00 90.38 205 VAL A O 1
ATOM 1676 N N . CYS A 1 206 ? -13.237 11.840 63.644 1.00 90.50 206 CYS A N 1
ATOM 1677 C CA . CYS A 1 206 ? -12.199 11.070 62.971 1.00 90.50 206 CYS A CA 1
ATOM 1678 C C . CYS A 1 206 ? -12.125 9.635 63.508 1.00 90.50 206 CYS A C 1
ATOM 1680 O O . CYS A 1 206 ? -12.042 9.421 64.721 1.00 90.50 206 CYS A O 1
ATOM 1682 N N . ALA A 1 207 ? -12.073 8.651 62.605 1.00 89.88 207 ALA A N 1
ATOM 1683 C CA . ALA A 1 207 ? -12.010 7.236 62.971 1.00 89.88 207 ALA A CA 1
ATOM 1684 C C . ALA A 1 207 ? -10.756 6.868 63.790 1.00 89.88 207 ALA A C 1
ATOM 1686 O O . ALA A 1 207 ? -10.831 5.963 64.624 1.00 89.88 207 ALA A O 1
ATOM 1687 N N . VAL A 1 208 ? -9.651 7.605 63.611 1.00 90.12 208 VAL A N 1
ATOM 1688 C CA . VAL A 1 208 ? -8.358 7.369 64.278 1.00 90.12 208 VAL A CA 1
ATOM 1689 C C . VAL A 1 208 ? -8.239 8.152 65.589 1.00 90.12 208 VAL A C 1
ATOM 1691 O O . VAL A 1 208 ? -8.144 7.554 66.655 1.00 90.12 208 VAL A O 1
ATOM 1694 N N . CYS A 1 209 ? -8.275 9.490 65.546 1.00 89.75 209 CYS A N 1
ATOM 1695 C CA . CYS A 1 209 ? -8.017 10.322 66.731 1.00 89.75 209 CYS A CA 1
ATOM 1696 C C . CYS A 1 209 ? -9.263 10.635 67.573 1.00 89.75 209 CYS A C 1
ATOM 1698 O O . CYS A 1 209 ? -9.142 11.282 68.612 1.00 89.75 209 CYS A O 1
ATOM 1700 N N . LYS A 1 210 ? -10.455 10.228 67.112 1.00 90.19 210 LYS A N 1
ATOM 1701 C CA . LYS A 1 210 ? -11.761 10.440 67.767 1.00 90.19 210 LYS A CA 1
ATOM 1702 C C . LYS A 1 210 ? -12.142 11.909 68.029 1.00 90.19 210 LYS A C 1
ATOM 1704 O O . LYS A 1 210 ? -13.141 12.169 68.691 1.00 90.19 210 LYS A O 1
ATOM 1709 N N . LYS A 1 211 ? -11.393 12.879 67.487 1.00 88.31 211 LYS A N 1
ATOM 1710 C CA . LYS A 1 211 ? -11.716 14.317 67.543 1.00 88.31 211 LYS A CA 1
ATOM 1711 C C . LYS A 1 211 ? -12.689 14.709 66.428 1.00 88.31 211 LYS A C 1
ATOM 1713 O O . LYS A 1 211 ? -12.682 14.091 65.363 1.00 88.31 211 LYS A O 1
ATOM 1718 N N . LYS A 1 212 ? -13.490 15.749 66.677 1.00 89.69 212 LYS A N 1
ATOM 1719 C CA . LYS A 1 212 ? -14.389 16.363 65.688 1.00 89.69 212 LYS A CA 1
ATOM 1720 C C . LYS A 1 212 ? -13.606 17.076 64.584 1.00 89.69 212 LYS A C 1
ATOM 1722 O O . LYS A 1 212 ? -12.519 17.586 64.854 1.00 89.69 212 LYS A O 1
ATOM 1727 N N . PHE A 1 213 ? -14.184 17.141 63.388 1.00 88.06 213 PHE A N 1
ATOM 1728 C CA . PHE A 1 213 ? -13.666 17.956 62.288 1.00 88.06 213 PHE A CA 1
ATOM 1729 C C . PHE A 1 213 ? -14.064 19.424 62.502 1.00 88.06 213 PHE A C 1
ATOM 1731 O O . PHE A 1 213 ? -15.224 19.710 62.788 1.00 88.06 213 PHE A O 1
ATOM 1738 N N . SER A 1 214 ? -13.108 20.350 62.407 1.00 81.81 214 SER A N 1
ATOM 1739 C CA . SER A 1 214 ? -13.363 21.797 62.452 1.00 81.81 214 SER A CA 1
ATOM 1740 C C . SER A 1 214 ? -13.326 22.393 61.043 1.00 81.81 214 SER A C 1
ATOM 1742 O O . SER A 1 214 ? -12.787 21.787 60.118 1.00 81.81 214 SER A O 1
ATOM 1744 N N . ASN A 1 215 ? -13.814 23.624 60.878 1.00 78.19 215 ASN A N 1
ATOM 1745 C CA . ASN A 1 215 ? -13.800 24.327 59.585 1.00 78.19 215 ASN A CA 1
ATOM 1746 C C . ASN A 1 215 ? -12.392 24.508 58.981 1.00 78.19 215 ASN A C 1
ATOM 1748 O O . ASN A 1 215 ? -12.272 24.796 57.796 1.00 78.19 215 ASN A O 1
ATOM 1752 N N . GLN A 1 216 ? -11.334 24.371 59.785 1.00 78.94 216 GLN A N 1
ATOM 1753 C CA . GLN A 1 216 ? -9.940 24.519 59.354 1.00 78.94 216 GLN A CA 1
ATOM 1754 C C . GLN A 1 216 ? -9.220 23.175 59.173 1.00 78.94 216 GLN A C 1
ATOM 1756 O O . GLN A 1 216 ? -8.076 23.149 58.725 1.00 78.94 216 GLN A O 1
ATOM 1761 N N . SER A 1 217 ? -9.848 22.054 59.538 1.00 80.19 217 SER A N 1
ATOM 1762 C CA . SER A 1 217 ? -9.223 20.736 59.438 1.00 80.19 217 SER A CA 1
ATOM 1763 C C . SER A 1 217 ? -9.507 20.093 58.083 1.00 80.19 217 SER A C 1
ATOM 1765 O O . SER A 1 217 ? -10.665 19.854 57.741 1.00 80.19 217 SER A O 1
ATOM 1767 N N . ALA A 1 218 ? -8.455 19.756 57.337 1.00 86.44 218 ALA A N 1
ATOM 1768 C CA . ALA A 1 218 ? -8.578 18.904 56.162 1.00 86.44 218 ALA A CA 1
ATOM 1769 C C . ALA A 1 218 ? -8.895 17.456 56.579 1.00 86.44 218 ALA A C 1
ATOM 1771 O O . ALA A 1 218 ? -8.416 16.958 57.605 1.00 86.44 218 ALA A O 1
ATOM 1772 N N . PHE A 1 219 ? -9.697 16.768 55.773 1.00 88.44 219 PHE A N 1
ATOM 1773 C CA . PHE A 1 219 ? -10.075 15.375 55.984 1.00 88.44 219 PHE A CA 1
ATOM 1774 C C . PHE A 1 219 ? -9.882 14.568 54.702 1.00 88.44 219 PHE A C 1
ATOM 1776 O O . PHE A 1 219 ? -9.933 15.104 53.597 1.00 88.44 219 PHE A O 1
ATOM 1783 N N . VAL A 1 220 ? -9.675 13.264 54.859 1.00 90.06 220 VAL A N 1
ATOM 1784 C CA . VAL A 1 220 ? -9.578 12.302 53.760 1.00 90.06 220 VAL A CA 1
ATOM 1785 C C . VAL A 1 220 ? -10.472 11.110 54.055 1.00 90.06 220 VAL A C 1
ATOM 1787 O O . VAL A 1 220 ? -10.586 10.655 55.194 1.00 90.06 220 VAL A O 1
ATOM 1790 N N . ARG A 1 221 ? -11.108 10.600 53.001 1.00 87.00 221 ARG A N 1
ATOM 1791 C CA . ARG A 1 221 ? -11.830 9.332 53.024 1.00 87.00 221 ARG A CA 1
ATOM 1792 C C . ARG A 1 221 ? -10.886 8.223 52.577 1.00 87.00 221 ARG A C 1
ATOM 1794 O O . ARG A 1 221 ? -10.381 8.266 51.456 1.00 87.00 221 ARG A O 1
ATOM 1801 N N . ILE A 1 222 ? -10.674 7.236 53.436 1.00 87.88 222 ILE A N 1
ATOM 1802 C CA . ILE A 1 222 ? -9.876 6.051 53.109 1.00 87.88 222 ILE A CA 1
ATOM 1803 C C . ILE A 1 222 ? -10.732 4.983 52.397 1.00 87.88 222 ILE A C 1
ATOM 1805 O O . ILE A 1 222 ? -11.965 5.068 52.413 1.00 87.88 222 ILE A O 1
ATOM 1809 N N . PRO A 1 223 ? -10.114 4.006 51.696 1.00 85.19 223 PRO A N 1
ATOM 1810 C CA . PRO A 1 223 ? -10.835 3.028 50.871 1.00 85.19 223 PRO A CA 1
ATOM 1811 C C . PRO A 1 223 ? -11.877 2.183 51.619 1.00 85.19 223 PRO A C 1
ATOM 1813 O O . PRO A 1 223 ? -12.865 1.766 51.015 1.00 85.19 223 PRO A O 1
ATOM 1816 N N . ASP A 1 224 ? -11.689 1.975 52.924 1.00 86.19 224 ASP A N 1
ATOM 1817 C CA . ASP A 1 224 ? -12.624 1.295 53.834 1.00 86.19 224 ASP A CA 1
ATOM 1818 C C . ASP A 1 224 ? -13.909 2.107 54.111 1.00 86.19 224 ASP A C 1
ATOM 1820 O O . ASP A 1 224 ? -14.859 1.602 54.704 1.00 86.19 224 ASP A O 1
ATOM 1824 N N . GLY A 1 225 ? -13.957 3.362 53.657 1.00 83.69 225 GLY A N 1
ATOM 1825 C CA . GLY A 1 225 ? -15.084 4.272 53.811 1.00 83.69 225 GLY A CA 1
ATOM 1826 C C . GLY A 1 225 ? -15.039 5.129 55.071 1.00 83.69 225 GLY A C 1
ATOM 1827 O O . GLY A 1 225 ? -15.936 5.956 55.245 1.00 83.69 225 GLY A O 1
ATOM 1828 N N . SER A 1 226 ? -14.018 4.983 55.918 1.00 88.38 226 SER A N 1
ATOM 1829 C CA . SER A 1 226 ? -13.877 5.810 57.111 1.00 88.38 226 SER A CA 1
ATOM 1830 C C . SER A 1 226 ? -13.279 7.187 56.780 1.00 88.38 226 SER A C 1
ATOM 1832 O O . SER A 1 226 ? -12.563 7.371 55.792 1.00 88.38 226 SER A O 1
ATOM 1834 N N . ILE A 1 227 ? -13.637 8.196 57.580 1.00 89.75 227 ILE A N 1
ATOM 1835 C CA . ILE A 1 227 ? -13.145 9.569 57.423 1.00 89.75 227 ILE A CA 1
ATOM 1836 C C . ILE A 1 227 ? -12.097 9.821 58.498 1.00 89.75 227 ILE A C 1
ATOM 1838 O O . ILE A 1 227 ? -12.334 9.625 59.697 1.00 89.75 227 ILE A O 1
ATOM 1842 N N . VAL A 1 228 ? -10.929 10.270 58.059 1.00 91.44 228 VAL A N 1
ATOM 1843 C CA . VAL A 1 228 ? -9.791 10.571 58.920 1.00 91.44 228 VAL A CA 1
ATOM 1844 C C . VAL A 1 228 ? -9.326 12.000 58.694 1.00 91.44 228 VAL A C 1
ATOM 1846 O O . VAL A 1 228 ? -9.537 12.579 57.631 1.00 91.44 228 VAL A O 1
ATOM 1849 N N . HIS A 1 229 ? -8.699 12.586 59.709 1.00 91.19 229 HIS A N 1
ATOM 1850 C CA . HIS A 1 229 ? -7.990 13.849 59.528 1.00 91.19 229 HIS A CA 1
ATOM 1851 C C . HIS A 1 229 ? -6.857 13.653 58.523 1.00 91.19 229 HIS A C 1
ATOM 1853 O O . HIS A 1 229 ? -6.157 12.639 58.584 1.00 91.19 229 HIS A O 1
ATOM 1859 N N . PHE A 1 230 ? -6.684 14.615 57.619 1.00 86.81 230 PHE A N 1
ATOM 1860 C CA . PHE A 1 230 ? -5.537 14.615 56.725 1.00 86.81 230 PHE A CA 1
ATOM 1861 C C . PHE A 1 230 ? -4.273 14.847 57.564 1.00 86.81 230 PHE A C 1
ATOM 1863 O O . PHE A 1 230 ? -4.210 15.857 58.272 1.00 86.81 230 PHE A O 1
ATOM 1870 N N . PRO A 1 231 ? -3.297 13.925 57.547 1.00 69.88 231 PRO A N 1
ATOM 1871 C CA . PRO A 1 231 ? -2.005 14.185 58.157 1.00 69.88 231 PRO A CA 1
ATOM 1872 C C . PRO A 1 231 ? -1.328 15.282 57.330 1.00 69.88 231 PRO A C 1
ATOM 1874 O O . PRO A 1 231 ? -1.100 15.086 56.138 1.00 69.88 231 PRO A O 1
ATOM 1877 N N . ALA A 1 232 ? -1.087 16.440 57.944 1.00 58.47 232 ALA A N 1
ATOM 1878 C CA . ALA A 1 232 ? -0.186 17.445 57.391 1.00 58.47 232 ALA A CA 1
ATOM 1879 C C . ALA A 1 232 ? 1.267 16.969 57.505 1.00 58.47 232 ALA A C 1
ATOM 1881 O O . ALA A 1 232 ? 1.577 16.301 58.522 1.00 58.47 232 ALA A O 1
#

Sequence (232 aa):
LENDAEKKAELATLNEKLLRFLKTSKHCHAEKLLGEFPYTDLFEARAIILGRLAKHEKALAIFVQILGDYDKALAYCNDTYDEHEPLHCDVYVTLMKILLTPPTAPPYSDVQLHPRCLTPDHNMVLRILEEHASKINPYTALQILPDNIPLARIKHFLEMSLKYYLEKKHRAQVLKGLHYAEHLQIMEQKMHYESKHFLVSDLSVCAVCKKKFSNQSAFVRIPDGSIVHFPA

Radius of gyration: 32.35 Å; chains: 1; bounding box: 63×38×93 Å

pLDDT: mean 89.59, std 7.14, range [54.91, 98.56]

InterPro domains:
  IPR019453 Vacuolar sorting protein 39/Transforming growth factor beta receptor-associated zinc finger domain [PF10367] (195-230)
  IPR032914 Vam6/VPS39/TRAP1 family [PTHR12894] (3-230)

Secondary structure (DSSP, 8-state):
-HHHHHHHHHHHHHHHHHHHHHHH-SSS-HHHHHHHS-SSS-HHHHHHHHHHTT-HHHHHHIIIIIS--HHHHHHHHHHH--SS-TTTTTHHHHHHHHHHS--SS-SSTT-PPPGGGSS--HHHHHHHHHHSGGGS-HHHHHHHS-TTS-GGGGHHHHHHHHHHHHHHHHHHHHHHHHHHHHHHHHHHHHHHHHT------TT-B-TTT-PBPPTT--EEE-TTS-EEEPP-